Protein AF-A0A4T0WWJ8-F1 (afdb_monomer_lite)

Structure (mmCIF, N/CA/C/O backbone):
data_AF-A0A4T0WWJ8-F1
#
_entry.id   AF-A0A4T0WWJ8-F1
#
loop_
_atom_site.group_PDB
_atom_site.id
_atom_site.type_symbol
_atom_site.label_atom_id
_atom_site.label_alt_id
_atom_site.label_comp_id
_atom_site.label_asym_id
_atom_site.label_entity_id
_atom_site.label_seq_id
_atom_site.pdbx_PDB_ins_code
_atom_site.Cartn_x
_atom_site.Cartn_y
_atom_site.Cartn_z
_atom_site.occupancy
_atom_site.B_iso_or_equiv
_atom_site.auth_seq_id
_atom_site.auth_comp_id
_atom_site.auth_asym_id
_atom_site.auth_atom_id
_atom_site.pdbx_PDB_model_num
ATOM 1 N N . MET A 1 1 ? 5.945 -11.546 -19.579 1.00 54.47 1 MET A N 1
ATOM 2 C CA . MET A 1 1 ? 5.983 -10.184 -20.135 1.00 54.47 1 MET A CA 1
ATOM 3 C C . MET A 1 1 ? 5.602 -9.261 -19.001 1.00 54.47 1 MET A C 1
ATOM 5 O O . MET A 1 1 ? 4.556 -9.482 -18.405 1.00 54.47 1 MET A O 1
ATOM 9 N N . THR A 1 2 ? 6.506 -8.369 -18.627 1.00 72.44 2 THR A N 1
ATOM 10 C CA . THR A 1 2 ? 6.287 -7.337 -17.612 1.00 72.44 2 THR A CA 1
ATOM 11 C C . THR A 1 2 ? 5.983 -6.047 -18.356 1.00 72.44 2 THR A C 1
ATOM 13 O O . THR A 1 2 ? 6.753 -5.669 -19.235 1.00 72.44 2 THR A O 1
ATOM 16 N N . GLU A 1 3 ? 4.851 -5.423 -18.064 1.00 87.69 3 GLU A N 1
ATOM 17 C CA . GLU A 1 3 ? 4.508 -4.097 -18.578 1.00 87.69 3 GLU A CA 1
ATOM 18 C C . GLU A 1 3 ? 4.973 -3.065 -17.550 1.00 87.69 3 GLU A C 1
ATOM 20 O O . GLU A 1 3 ? 4.749 -3.249 -16.353 1.00 87.69 3 GLU A O 1
ATOM 25 N N . ILE A 1 4 ? 5.662 -2.024 -18.012 1.00 90.75 4 ILE A N 1
ATOM 26 C CA . ILE A 1 4 ? 6.162 -0.934 -17.172 1.00 90.75 4 ILE A CA 1
ATOM 27 C C . ILE A 1 4 ? 5.441 0.333 -17.609 1.00 90.75 4 ILE A C 1
ATOM 29 O O . ILE A 1 4 ? 5.472 0.684 -18.788 1.00 90.75 4 ILE A O 1
ATOM 33 N N . ILE A 1 5 ? 4.785 0.986 -16.657 1.00 92.25 5 ILE A N 1
ATOM 34 C CA . ILE A 1 5 ? 4.034 2.221 -16.867 1.00 92.25 5 ILE A CA 1
ATOM 35 C C . ILE A 1 5 ? 4.711 3.314 -16.054 1.00 92.25 5 ILE A C 1
ATOM 37 O O . ILE A 1 5 ? 4.965 3.146 -14.857 1.00 92.25 5 ILE A O 1
ATOM 41 N N . GLU A 1 6 ? 5.004 4.425 -16.721 1.00 92.50 6 GLU A N 1
ATOM 42 C CA . GLU A 1 6 ? 5.681 5.571 -16.132 1.00 92.50 6 GLU A CA 1
ATOM 43 C C . GLU A 1 6 ? 4.916 6.854 -16.438 1.00 92.50 6 GLU A C 1
ATOM 45 O O . GLU A 1 6 ? 4.407 7.029 -17.544 1.00 92.50 6 GLU A O 1
ATOM 50 N N . GLN A 1 7 ? 4.916 7.774 -15.477 1.00 93.12 7 GLN A N 1
ATOM 51 C CA . GLN A 1 7 ? 4.422 9.134 -15.647 1.00 93.12 7 GLN A CA 1
ATOM 52 C C . GLN A 1 7 ? 5.600 10.116 -15.537 1.00 93.12 7 GLN A C 1
ATOM 54 O O . GLN A 1 7 ? 6.382 10.027 -14.577 1.00 93.12 7 GLN A O 1
ATOM 59 N N . PRO A 1 8 ? 5.769 11.053 -16.491 1.00 92.50 8 PRO A N 1
ATOM 60 C CA . PRO A 1 8 ? 6.754 12.122 -16.369 1.00 92.50 8 PRO A CA 1
ATOM 61 C C . PRO A 1 8 ? 6.551 12.919 -15.075 1.00 92.50 8 PRO A C 1
ATOM 63 O O . PRO A 1 8 ? 5.440 13.321 -14.767 1.00 92.50 8 PRO A O 1
ATOM 66 N N . GLY A 1 9 ? 7.624 13.144 -14.314 1.00 90.25 9 GLY A N 1
ATOM 67 C CA . GLY A 1 9 ? 7.568 13.880 -13.043 1.00 90.25 9 GLY A CA 1
ATOM 68 C C . GLY A 1 9 ? 7.222 13.037 -11.810 1.00 90.25 9 GLY A C 1
ATOM 69 O O . GLY A 1 9 ? 7.452 13.505 -10.698 1.00 90.25 9 GLY A O 1
ATOM 70 N N . SER A 1 10 ? 6.775 11.785 -11.976 1.00 92.81 10 SER A N 1
ATOM 71 C CA . SER A 1 10 ? 6.656 10.846 -10.857 1.00 92.81 10 SER A CA 1
ATOM 72 C C . SER A 1 10 ? 7.966 10.099 -10.578 1.00 92.81 10 SER A C 1
ATOM 74 O O . SER A 1 10 ? 8.688 9.658 -11.490 1.00 92.81 10 SER A O 1
ATOM 76 N N . ASP A 1 11 ? 8.224 9.885 -9.287 1.00 90.62 11 ASP A N 1
ATOM 77 C CA . ASP A 1 11 ? 9.331 9.071 -8.778 1.00 90.62 11 ASP A CA 1
ATOM 78 C C . ASP A 1 11 ? 9.022 7.563 -8.799 1.00 90.62 11 ASP A C 1
ATOM 80 O O . ASP A 1 11 ? 9.894 6.749 -8.480 1.00 90.62 11 ASP A O 1
ATOM 84 N N . TYR A 1 12 ? 7.799 7.169 -9.160 1.00 93.06 12 TYR A N 1
ATOM 85 C CA . TYR A 1 12 ? 7.343 5.782 -9.136 1.00 93.06 12 TYR A CA 1
ATOM 86 C C . TYR A 1 12 ? 7.135 5.210 -10.536 1.00 93.06 12 TYR A C 1
ATOM 88 O O . TYR A 1 12 ? 6.940 5.931 -11.513 1.00 93.06 12 TYR A O 1
ATOM 96 N N . LEU A 1 13 ? 7.150 3.884 -10.594 1.00 93.12 13 LEU A N 1
ATOM 97 C CA . LEU A 1 13 ? 6.883 3.035 -11.746 1.00 93.12 13 LEU A CA 1
ATOM 98 C C . LEU A 1 13 ? 5.812 2.023 -11.350 1.00 93.12 13 LEU A C 1
ATOM 100 O O . LEU A 1 13 ? 5.887 1.450 -10.257 1.00 93.12 13 LEU A O 1
ATOM 104 N N . ILE A 1 14 ? 4.871 1.741 -12.245 1.00 93.69 14 ILE A N 1
ATOM 105 C CA . ILE A 1 14 ? 3.948 0.617 -12.078 1.00 93.69 14 ILE A CA 1
ATOM 106 C C . ILE A 1 14 ? 4.443 -0.527 -12.945 1.00 93.69 14 ILE A C 1
ATOM 108 O O . ILE A 1 14 ? 4.570 -0.392 -14.160 1.00 93.69 14 ILE A O 1
ATOM 112 N N . VAL A 1 15 ? 4.710 -1.668 -12.318 1.00 92.25 15 VAL A N 1
ATOM 113 C CA . VAL A 1 15 ? 5.164 -2.873 -13.013 1.00 92.25 15 VAL A CA 1
ATOM 114 C C . VAL A 1 15 ? 4.087 -3.936 -12.920 1.00 92.25 15 VAL A C 1
ATOM 116 O O . VAL A 1 15 ? 3.825 -4.466 -11.839 1.00 92.25 15 VAL A O 1
ATOM 119 N N . LYS A 1 16 ? 3.470 -4.261 -14.057 1.00 91.56 16 LYS A N 1
ATOM 120 C CA . LYS A 1 16 ? 2.447 -5.303 -14.163 1.00 91.56 16 LYS A CA 1
ATOM 121 C C . LYS A 1 16 ? 3.077 -6.615 -14.616 1.00 91.56 16 LYS A C 1
ATOM 123 O O . LYS A 1 16 ? 3.851 -6.651 -15.572 1.00 91.56 16 LYS A O 1
ATOM 128 N N . PHE A 1 17 ? 2.739 -7.711 -13.949 1.00 89.25 17 PHE A N 1
ATOM 129 C CA . PHE A 1 17 ? 3.244 -9.049 -14.253 1.00 89.25 17 PHE A CA 1
ATOM 130 C C . PHE A 1 17 ? 2.129 -10.103 -14.147 1.00 89.25 17 PHE A C 1
ATOM 132 O O . PHE A 1 17 ? 1.151 -9.889 -13.432 1.00 89.25 17 PHE A O 1
ATOM 139 N N . PRO A 1 18 ? 2.235 -11.253 -14.838 1.00 89.12 18 PRO A N 1
ATOM 140 C CA . PRO A 1 18 ? 1.196 -12.280 -14.791 1.00 89.12 18 PRO A CA 1
ATOM 141 C C . PRO A 1 18 ? 0.990 -12.851 -13.384 1.00 89.12 18 PRO A C 1
ATOM 143 O O . PRO A 1 18 ? 1.943 -13.325 -12.759 1.00 89.12 18 PRO A O 1
ATOM 146 N N . LYS A 1 19 ? -0.268 -12.908 -12.928 1.00 87.06 19 LYS A N 1
ATOM 147 C CA . LYS A 1 19 ? -0.643 -13.530 -11.644 1.00 87.06 19 LYS A CA 1
ATOM 148 C C . LYS A 1 19 ? -0.274 -15.003 -11.553 1.00 87.06 19 LYS A C 1
ATOM 150 O O . LYS A 1 19 ? -0.029 -15.486 -10.459 1.00 87.06 19 LYS A O 1
ATOM 155 N N . SER A 1 20 ? -0.152 -15.698 -12.684 1.00 86.25 20 SER A N 1
ATOM 156 C CA . SER A 1 20 ? 0.290 -17.098 -12.741 1.00 86.25 20 SER A CA 1
ATOM 157 C C . SER A 1 20 ? 1.692 -17.337 -12.163 1.00 86.25 20 SER A C 1
ATOM 159 O O . SER A 1 20 ? 2.095 -18.484 -12.002 1.00 86.25 20 SER A O 1
ATOM 161 N N . ILE A 1 21 ? 2.469 -16.275 -11.920 1.00 86.94 21 ILE A N 1
ATOM 162 C CA . ILE A 1 21 ? 3.771 -16.343 -11.245 1.00 86.94 21 ILE A CA 1
ATOM 163 C C . ILE A 1 21 ? 3.594 -16.450 -9.722 1.00 86.94 21 ILE A C 1
ATOM 165 O O . ILE A 1 21 ? 4.453 -17.013 -9.044 1.00 86.94 21 ILE A O 1
ATOM 169 N N . LEU A 1 22 ? 2.497 -15.918 -9.179 1.00 86.25 22 LEU A N 1
ATOM 170 C CA . LEU A 1 22 ? 2.156 -16.001 -7.763 1.00 86.25 22 LEU A CA 1
ATOM 171 C C . LEU A 1 22 ? 1.486 -17.350 -7.444 1.00 86.25 22 LEU A C 1
ATOM 173 O O . LEU A 1 22 ? 0.925 -17.990 -8.334 1.00 86.25 22 LEU A O 1
ATOM 177 N N . PRO A 1 23 ? 1.527 -17.799 -6.177 1.00 83.50 23 PRO A N 1
ATOM 178 C CA . PRO A 1 23 ? 0.760 -18.962 -5.742 1.00 83.50 23 PRO A CA 1
ATOM 179 C C . PRO A 1 23 ? -0.746 -18.747 -5.939 1.00 83.50 23 PRO A C 1
ATOM 181 O O . PRO A 1 23 ? -1.221 -17.615 -5.885 1.00 83.50 23 PRO A O 1
ATOM 184 N N . GLU A 1 24 ? -1.512 -19.835 -6.062 1.00 79.69 24 GLU A N 1
ATOM 185 C CA . GLU A 1 24 ? -2.982 -19.773 -6.172 1.00 79.69 24 GLU A CA 1
ATOM 186 C C . GLU A 1 24 ? -3.644 -19.072 -4.976 1.00 79.69 24 GLU A C 1
ATOM 188 O O . GLU A 1 24 ? -4.707 -18.473 -5.111 1.00 79.69 24 GLU A O 1
ATOM 193 N N . GLN A 1 25 ? -3.011 -19.140 -3.801 1.00 81.19 25 GLN A N 1
ATOM 194 C CA . GLN A 1 25 ? -3.462 -18.478 -2.583 1.00 81.19 25 GLN A CA 1
ATOM 195 C C . GLN A 1 25 ? -2.283 -17.774 -1.915 1.00 81.19 25 GLN A C 1
ATOM 197 O O . GLN A 1 25 ? -1.271 -18.398 -1.587 1.00 81.19 25 GLN A O 1
ATOM 202 N N . TYR A 1 26 ? -2.424 -16.471 -1.691 1.00 84.94 26 TYR A N 1
ATOM 203 C CA . TYR A 1 26 ? -1.464 -15.663 -0.949 1.00 84.94 26 TYR A CA 1
ATOM 204 C C . TYR A 1 26 ? -2.191 -14.592 -0.133 1.00 84.94 26 TYR A C 1
ATOM 206 O O . TYR A 1 26 ? -3.306 -14.189 -0.461 1.00 84.94 26 TYR A O 1
ATOM 214 N N . LEU A 1 27 ? -1.563 -14.144 0.955 1.00 87.69 27 LEU A N 1
ATOM 215 C CA . LEU A 1 27 ? -2.127 -13.082 1.786 1.00 87.69 27 LEU A CA 1
ATOM 216 C C . LEU A 1 27 ? -2.044 -11.726 1.074 1.00 87.69 27 LEU A C 1
ATOM 218 O O . LEU A 1 27 ? -1.042 -11.475 0.404 1.00 87.69 27 LEU A O 1
ATOM 222 N N . PRO A 1 28 ? -3.050 -10.846 1.225 1.00 89.50 28 PRO A N 1
ATOM 223 C CA . PRO A 1 28 ? -2.994 -9.496 0.677 1.00 89.50 28 PRO A CA 1
ATOM 224 C C . PRO A 1 28 ? -1.714 -8.769 1.090 1.00 89.50 28 PRO A C 1
ATOM 226 O O . PRO A 1 28 ? -1.218 -8.963 2.199 1.00 89.50 28 PRO A O 1
ATOM 229 N N . ALA A 1 29 ? -1.203 -7.934 0.184 1.00 88.62 29 ALA A N 1
ATOM 230 C CA . ALA A 1 29 ? 0.028 -7.174 0.381 1.00 88.62 29 ALA A CA 1
ATOM 231 C C . ALA A 1 29 ? 1.262 -8.053 0.702 1.00 88.62 29 ALA A C 1
ATOM 233 O O . ALA A 1 29 ? 2.124 -7.689 1.498 1.00 88.62 29 ALA A O 1
ATOM 234 N N . CYS A 1 30 ? 1.353 -9.237 0.082 1.00 88.81 30 CYS A N 1
ATOM 235 C CA . CYS A 1 30 ? 2.548 -10.077 0.146 1.00 88.81 30 CYS A CA 1
ATOM 236 C C . CYS A 1 30 ? 3.726 -9.457 -0.620 1.00 88.81 30 CYS A C 1
ATOM 238 O O . CYS A 1 30 ? 3.552 -8.561 -1.450 1.00 88.81 30 CYS A O 1
ATOM 240 N N . HIS A 1 31 ? 4.929 -9.988 -0.389 1.00 91.06 31 HIS A N 1
ATOM 241 C CA . HIS A 1 31 ? 6.128 -9.529 -1.084 1.00 91.06 31 HIS A CA 1
ATOM 242 C C . HIS A 1 31 ? 6.616 -10.544 -2.119 1.00 91.06 31 HIS A C 1
ATOM 244 O O . HIS A 1 31 ? 6.523 -11.763 -1.943 1.00 91.06 31 HIS A O 1
ATOM 250 N N . VAL A 1 32 ? 7.208 -10.020 -3.184 1.00 91.62 32 VAL A N 1
ATOM 251 C CA . VAL A 1 32 ? 7.974 -10.751 -4.194 1.00 91.62 32 VAL A CA 1
ATOM 252 C C . VAL A 1 32 ? 9.384 -10.187 -4.251 1.00 91.62 32 VAL A C 1
ATOM 254 O O . VAL A 1 32 ? 9.613 -9.042 -3.869 1.00 91.62 32 VAL A O 1
ATOM 257 N N . ARG A 1 33 ? 10.346 -10.970 -4.742 1.00 90.25 33 ARG A N 1
ATOM 258 C CA . ARG A 1 33 ? 11.686 -10.449 -5.039 1.00 90.25 33 ARG A CA 1
ATOM 259 C C . ARG A 1 33 ? 11.924 -10.410 -6.530 1.00 90.25 33 ARG A C 1
ATOM 261 O O . ARG A 1 33 ? 11.727 -11.417 -7.206 1.00 90.25 33 ARG A O 1
ATOM 268 N N . ILE A 1 34 ? 12.391 -9.267 -7.017 1.00 89.50 34 ILE A N 1
ATOM 269 C CA . ILE A 1 34 ? 12.826 -9.109 -8.401 1.00 89.50 34 ILE A CA 1
ATOM 270 C C . ILE A 1 34 ? 14.347 -9.056 -8.431 1.00 89.50 34 ILE A C 1
ATOM 272 O O . ILE A 1 34 ? 14.977 -8.334 -7.658 1.00 89.50 34 ILE A O 1
ATOM 276 N N . GLY A 1 35 ? 14.941 -9.846 -9.315 1.00 88.50 35 GLY A N 1
ATOM 277 C CA . GLY A 1 35 ? 16.365 -9.809 -9.612 1.00 88.50 35 GLY A CA 1
ATOM 278 C C . GLY A 1 35 ? 16.617 -9.858 -11.111 1.00 88.50 35 GLY A C 1
ATOM 279 O O . GLY A 1 35 ? 15.692 -9.978 -11.922 1.00 88.50 35 GLY A O 1
ATOM 280 N N . LEU A 1 36 ? 17.894 -9.806 -11.483 1.00 85.00 36 LEU A N 1
ATOM 281 C CA . LEU A 1 36 ? 18.309 -9.989 -12.871 1.00 85.00 36 LEU A CA 1
ATOM 282 C C . LEU A 1 36 ? 17.864 -11.350 -13.416 1.00 85.00 36 LEU A C 1
ATOM 284 O O . LEU A 1 36 ? 17.460 -12.254 -12.677 1.00 85.00 36 LEU A O 1
ATOM 288 N N . ASN A 1 37 ? 17.946 -11.502 -14.734 1.00 81.62 37 ASN A N 1
ATOM 289 C CA . ASN A 1 37 ? 17.663 -12.763 -15.396 1.00 81.62 37 ASN A CA 1
ATOM 290 C C . ASN A 1 37 ? 18.448 -13.920 -14.748 1.00 81.62 37 ASN A C 1
ATOM 292 O O . ASN A 1 37 ? 19.676 -13.881 -14.697 1.00 81.62 37 ASN A O 1
ATOM 296 N N . LYS A 1 38 ? 17.749 -14.986 -14.335 1.00 77.38 38 LYS A N 1
ATOM 297 C CA . LYS A 1 38 ? 18.353 -16.201 -13.755 1.00 77.38 38 LYS A CA 1
ATOM 298 C C . LYS A 1 38 ? 19.352 -16.901 -14.684 1.00 77.38 38 LYS A C 1
ATOM 300 O O . LYS A 1 38 ? 20.168 -17.689 -14.221 1.00 77.38 38 LYS A O 1
ATOM 305 N N . TRP A 1 39 ? 19.265 -16.632 -15.987 1.00 79.12 39 TRP A N 1
ATOM 306 C CA . TRP A 1 39 ? 20.172 -17.159 -17.006 1.00 79.12 39 TRP A CA 1
ATOM 307 C C . TRP A 1 39 ? 21.444 -16.315 -17.179 1.00 79.12 39 TRP A C 1
ATOM 309 O O . TRP A 1 39 ? 22.357 -16.727 -17.890 1.00 79.12 39 TRP A O 1
ATOM 319 N N . SER A 1 40 ? 21.524 -15.145 -16.539 1.00 79.75 40 SER A N 1
ATOM 320 C CA . SER A 1 40 ? 22.728 -14.317 -16.542 1.00 79.75 40 SER A CA 1
ATOM 321 C C . SER A 1 40 ? 23.765 -14.879 -15.559 1.00 79.75 40 SER A C 1
ATOM 323 O O . SER A 1 40 ? 23.418 -15.144 -14.407 1.00 79.75 40 SER A O 1
ATOM 325 N N . PRO A 1 41 ? 25.052 -15.001 -15.938 1.00 78.81 41 PRO A N 1
ATOM 326 C CA . PRO A 1 41 ? 26.098 -15.482 -15.031 1.00 78.81 41 PRO A CA 1
ATOM 327 C C . PRO A 1 41 ? 26.288 -14.590 -13.794 1.00 78.81 41 PRO A C 1
ATOM 329 O O . PRO A 1 41 ? 26.778 -15.047 -12.764 1.00 78.81 41 PRO A O 1
ATOM 332 N N . ILE A 1 42 ? 25.866 -13.325 -13.868 1.00 82.12 42 ILE A N 1
ATOM 333 C CA . ILE A 1 42 ? 25.971 -12.348 -12.776 1.00 82.12 42 ILE A CA 1
ATOM 334 C C . ILE A 1 42 ? 24.828 -12.508 -11.754 1.00 82.12 42 ILE A C 1
ATOM 336 O O . ILE A 1 42 ? 24.891 -11.942 -10.663 1.00 82.12 42 ILE A O 1
ATOM 340 N N . PHE A 1 43 ? 23.791 -13.296 -12.067 1.00 81.56 43 PHE A N 1
ATOM 341 C CA . PHE A 1 43 ? 22.624 -13.509 -11.203 1.00 81.56 43 PHE A CA 1
ATOM 342 C C . PHE A 1 43 ? 23.001 -14.013 -9.806 1.00 81.56 43 PHE A C 1
ATOM 344 O O . PHE A 1 43 ? 22.435 -13.568 -8.815 1.00 81.56 43 PHE A O 1
ATOM 351 N N . LEU A 1 44 ? 24.004 -14.892 -9.711 1.00 79.31 44 LEU A N 1
ATOM 352 C CA . LEU A 1 44 ? 24.456 -15.443 -8.430 1.00 79.31 44 LEU A CA 1
ATOM 353 C C . LEU A 1 44 ? 25.098 -14.387 -7.514 1.00 79.31 44 LEU A C 1
ATOM 355 O O . LEU A 1 44 ? 25.132 -14.558 -6.299 1.00 79.31 44 LEU A O 1
ATOM 359 N N . PHE A 1 45 ? 25.612 -13.305 -8.097 1.00 84.62 45 PHE A N 1
ATOM 360 C CA . PHE A 1 45 ? 26.371 -12.270 -7.395 1.00 84.62 45 PHE A CA 1
ATOM 361 C C . PHE A 1 45 ? 25.605 -10.954 -7.260 1.00 84.62 45 PHE A C 1
ATOM 363 O O . PHE A 1 45 ? 26.115 -10.008 -6.662 1.00 84.62 45 PHE A O 1
ATOM 370 N N . THR A 1 46 ? 24.397 -10.873 -7.819 1.00 82.94 46 THR A N 1
ATOM 371 C CA . THR A 1 46 ? 23.577 -9.661 -7.789 1.00 82.94 46 THR A CA 1
ATOM 372 C C . THR A 1 46 ? 22.420 -9.831 -6.811 1.00 82.94 46 THR A C 1
ATOM 374 O O . THR A 1 46 ? 21.758 -10.870 -6.810 1.00 82.94 46 THR A O 1
ATOM 377 N N . PRO A 1 47 ? 22.178 -8.842 -5.932 1.00 84.38 47 PRO A N 1
ATOM 378 C CA . PRO A 1 47 ? 21.094 -8.929 -4.968 1.00 84.38 47 PRO A CA 1
ATOM 379 C C . PRO A 1 47 ? 19.736 -8.897 -5.676 1.00 84.38 47 PRO A C 1
ATOM 381 O O . PRO A 1 47 ? 19.563 -8.232 -6.695 1.00 84.38 47 PRO A O 1
ATOM 384 N N . SER A 1 48 ? 18.757 -9.596 -5.102 1.00 87.44 48 SER A N 1
ATOM 385 C CA . SER A 1 48 ? 17.347 -9.440 -5.457 1.00 87.44 48 SER A CA 1
ATOM 386 C C . SER A 1 48 ? 16.651 -8.486 -4.485 1.00 87.44 48 SER A C 1
ATOM 388 O O . SER A 1 48 ? 16.895 -8.511 -3.269 1.00 87.44 48 SER A O 1
ATOM 390 N N . HIS A 1 49 ? 15.755 -7.665 -5.022 1.00 87.94 49 HIS A N 1
ATOM 391 C CA . HIS A 1 49 ? 15.095 -6.575 -4.312 1.00 87.94 49 HIS A CA 1
ATOM 392 C C . HIS A 1 49 ? 13.650 -6.951 -3.957 1.00 87.94 49 HIS A C 1
ATOM 394 O O . HIS A 1 49 ? 12.936 -7.451 -4.830 1.00 87.94 49 HIS A O 1
ATOM 400 N N . PRO A 1 50 ? 13.222 -6.775 -2.693 1.00 90.31 50 PRO A N 1
ATOM 401 C CA . PRO A 1 50 ? 11.853 -7.051 -2.279 1.00 90.31 50 PRO A CA 1
ATOM 402 C C . PRO A 1 50 ? 10.905 -5.938 -2.737 1.00 90.31 50 PRO A C 1
ATOM 404 O O . PRO A 1 50 ? 11.236 -4.758 -2.649 1.00 90.31 50 PRO A O 1
ATOM 407 N N . TYR A 1 51 ? 9.716 -6.329 -3.184 1.00 91.31 51 TYR A N 1
ATOM 408 C CA . TYR A 1 51 ? 8.633 -5.437 -3.584 1.00 91.31 51 TYR A CA 1
ATOM 409 C C . TYR A 1 51 ? 7.298 -5.993 -3.118 1.00 91.31 51 TYR A C 1
ATOM 411 O O . TYR A 1 51 ? 7.087 -7.206 -3.122 1.00 91.31 51 TYR A O 1
ATOM 419 N N . THR A 1 52 ? 6.387 -5.104 -2.750 1.00 92.69 52 THR A N 1
ATOM 420 C CA . THR A 1 52 ? 5.055 -5.464 -2.265 1.00 92.69 52 THR A CA 1
ATOM 421 C C . THR A 1 52 ? 4.067 -5.506 -3.418 1.00 92.69 52 THR A C 1
ATOM 423 O O . THR A 1 52 ? 4.018 -4.588 -4.239 1.00 92.69 52 THR A O 1
ATOM 426 N N . VAL A 1 53 ? 3.276 -6.575 -3.485 1.00 92.06 53 VAL A N 1
ATOM 427 C CA . VAL A 1 53 ? 2.208 -6.719 -4.474 1.00 92.06 53 VAL A CA 1
ATOM 428 C C . VAL A 1 53 ? 1.052 -5.805 -4.083 1.00 92.06 53 VAL A C 1
ATOM 430 O O . VAL A 1 53 ? 0.428 -6.010 -3.043 1.00 92.06 53 VAL A O 1
ATOM 433 N N . SER A 1 54 ? 0.759 -4.807 -4.922 1.00 89.50 54 SER A N 1
ATOM 434 C CA . SER A 1 54 ? -0.278 -3.802 -4.645 1.00 89.50 54 SER A CA 1
ATOM 435 C C . SER A 1 54 ? -1.692 -4.261 -5.009 1.00 89.50 54 SER A C 1
ATOM 437 O O . SER A 1 54 ? -2.666 -3.638 -4.604 1.00 89.50 54 SER A O 1
ATOM 439 N N . THR A 1 55 ? -1.819 -5.374 -5.736 1.00 84.12 55 THR A N 1
ATOM 440 C CA . THR A 1 55 ? -3.103 -5.983 -6.128 1.00 84.12 55 THR A CA 1
ATOM 441 C C . THR A 1 55 ? -3.446 -7.208 -5.281 1.00 84.12 55 THR A C 1
ATOM 443 O O . THR A 1 55 ? -2.578 -8.039 -4.996 1.00 84.12 55 THR A O 1
ATOM 446 N N . THR A 1 56 ? -4.724 -7.411 -4.978 1.00 79.25 56 THR A N 1
ATOM 447 C CA . THR A 1 56 ? -5.206 -8.607 -4.268 1.00 79.25 56 THR A CA 1
ATOM 448 C C . THR A 1 56 ? -5.351 -9.821 -5.204 1.00 79.25 56 THR A C 1
ATOM 450 O O . THR A 1 56 ? -5.594 -9.681 -6.404 1.00 79.25 56 THR A O 1
ATOM 453 N N . TYR A 1 57 ? -5.221 -11.036 -4.654 1.00 69.50 57 TYR A N 1
ATOM 454 C CA . TYR A 1 57 ? -5.333 -12.297 -5.408 1.00 69.50 57 TYR A CA 1
ATOM 455 C C . TYR A 1 57 ? -6.723 -12.518 -6.017 1.00 69.50 57 TYR A C 1
ATOM 457 O O . TYR A 1 57 ? -6.854 -13.140 -7.066 1.00 69.50 57 TYR A O 1
ATOM 465 N N . GLU A 1 58 ? -7.760 -11.983 -5.374 1.00 67.25 58 GLU A N 1
ATOM 466 C CA . GLU A 1 58 ? -9.156 -12.186 -5.766 1.00 67.25 58 GLU A CA 1
ATOM 467 C C . GLU A 1 58 ? -9.643 -11.241 -6.866 1.00 67.25 58 GLU A C 1
ATOM 469 O O . GLU A 1 58 ? -10.800 -11.328 -7.294 1.00 67.25 58 GLU A O 1
ATOM 474 N N . ASP A 1 59 ? -8.787 -10.316 -7.294 1.00 68.19 59 ASP A N 1
ATOM 475 C CA . ASP A 1 59 ? -9.053 -9.475 -8.448 1.00 68.19 59 ASP A CA 1
ATOM 476 C C . ASP A 1 59 ? -9.054 -10.343 -9.721 1.00 68.19 59 ASP A C 1
ATOM 478 O O . ASP A 1 59 ? -8.169 -11.179 -9.928 1.00 68.19 59 ASP A O 1
ATOM 482 N N . ARG A 1 60 ? -10.062 -10.145 -10.577 1.00 66.75 60 ARG A N 1
ATOM 483 C CA . ARG A 1 60 ? -10.273 -10.916 -11.814 1.00 66.75 60 ARG A CA 1
ATOM 484 C C . ARG A 1 60 ? -9.239 -10.600 -12.892 1.00 66.75 60 ARG A C 1
ATOM 486 O O . ARG A 1 60 ? -9.130 -11.359 -13.855 1.00 66.75 60 ARG A O 1
ATOM 493 N N . ASN A 1 61 ? -8.487 -9.510 -12.744 1.00 76.56 61 ASN A N 1
ATOM 494 C CA . ASN A 1 61 ? -7.408 -9.181 -13.667 1.00 76.56 61 ASN A CA 1
ATOM 495 C C . ASN A 1 61 ? -6.347 -10.284 -13.677 1.00 76.56 61 ASN A C 1
ATOM 497 O O . ASN A 1 61 ? -5.934 -10.768 -12.628 1.00 76.56 61 ASN A O 1
ATOM 501 N N . LEU A 1 62 ? -5.861 -10.651 -14.863 1.00 83.31 62 LEU A N 1
ATOM 502 C CA . LEU A 1 62 ? -4.802 -11.659 -15.026 1.00 83.31 62 LEU A CA 1
ATOM 503 C C . LEU A 1 62 ? -3.410 -11.139 -14.630 1.00 83.31 62 LEU A C 1
ATOM 505 O O . LEU A 1 62 ? -2.453 -11.914 -14.555 1.00 83.31 62 LEU A O 1
ATOM 509 N N . LEU A 1 63 ? -3.294 -9.832 -14.395 1.00 88.56 63 LEU A N 1
ATOM 510 C CA . LEU A 1 63 ? -2.057 -9.149 -14.049 1.00 88.56 63 LEU A CA 1
ATOM 511 C C . LEU A 1 63 ? -2.095 -8.684 -12.594 1.00 88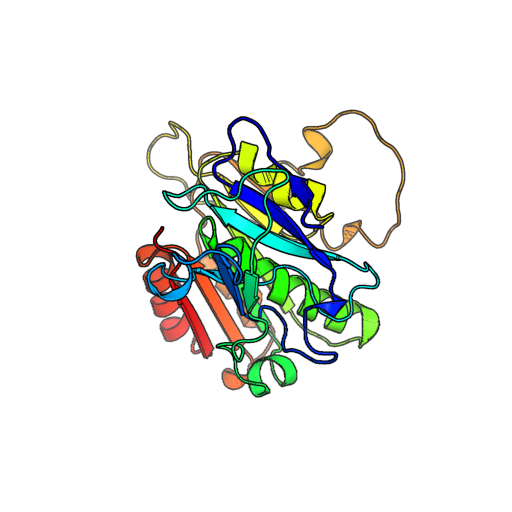.56 63 LEU A C 1
ATOM 513 O O . LEU A 1 63 ? -3.132 -8.253 -12.094 1.00 88.56 63 LEU A O 1
ATOM 517 N N . SER A 1 64 ? -0.948 -8.777 -11.936 1.00 90.12 64 SER A N 1
ATOM 518 C CA . SER A 1 64 ? -0.663 -8.151 -10.652 1.00 90.12 64 SER A CA 1
ATOM 519 C C . SER A 1 64 ? 0.259 -6.968 -10.852 1.00 90.12 64 SER A C 1
ATOM 521 O O . SER A 1 64 ? 1.112 -7.000 -11.737 1.00 90.12 64 SER A O 1
ATOM 523 N N . SER A 1 65 ? 0.114 -5.959 -10.001 1.00 92.12 65 SER A N 1
ATOM 524 C CA . SER A 1 65 ? 0.904 -4.733 -10.073 1.00 92.12 65 SER A CA 1
ATOM 525 C C . SER A 1 65 ? 1.869 -4.627 -8.897 1.00 92.12 65 SER A C 1
ATOM 527 O O . SER A 1 65 ? 1.583 -5.075 -7.782 1.00 92.12 65 SER A O 1
ATOM 529 N N . LEU A 1 66 ? 3.018 -4.018 -9.165 1.00 92.88 66 LEU A N 1
ATOM 530 C CA . LEU A 1 66 ? 3.970 -3.516 -8.182 1.00 92.88 66 LEU A CA 1
ATOM 531 C C . LEU A 1 66 ? 4.082 -2.011 -8.370 1.00 92.88 66 LEU A C 1
ATOM 533 O O . LEU A 1 66 ? 4.065 -1.538 -9.506 1.00 92.88 66 LEU A O 1
ATOM 537 N N . ILE A 1 67 ? 4.256 -1.282 -7.275 1.00 94.19 67 ILE A N 1
ATOM 538 C CA . ILE A 1 67 ? 4.614 0.134 -7.311 1.00 94.19 67 ILE A CA 1
ATOM 539 C C . ILE A 1 67 ? 6.059 0.229 -6.840 1.00 94.19 67 ILE A C 1
ATOM 541 O O . ILE A 1 67 ? 6.405 -0.172 -5.729 1.00 94.19 67 ILE A O 1
ATOM 545 N N . ILE A 1 68 ? 6.930 0.696 -7.725 1.00 92.25 68 ILE A N 1
ATOM 546 C CA . ILE A 1 68 ? 8.376 0.665 -7.527 1.00 92.25 68 ILE A CA 1
ATOM 547 C C . ILE A 1 68 ? 8.897 2.087 -7.597 1.00 92.25 68 ILE A C 1
ATOM 549 O O . ILE A 1 68 ? 8.724 2.774 -8.597 1.00 92.25 68 ILE A O 1
ATOM 553 N N . LYS A 1 69 ? 9.567 2.533 -6.536 1.00 91.12 69 LYS A N 1
ATOM 554 C CA . LYS A 1 69 ? 10.292 3.801 -6.568 1.00 91.12 69 LYS A CA 1
ATOM 555 C C . LYS A 1 69 ? 11.518 3.670 -7.470 1.00 91.12 69 LYS A C 1
ATOM 557 O O . LYS A 1 69 ? 12.252 2.683 -7.374 1.00 91.12 69 LYS A O 1
ATOM 562 N N . LYS A 1 70 ? 11.770 4.674 -8.306 1.00 88.06 70 LYS A N 1
ATOM 563 C CA . LYS A 1 70 ? 12.988 4.783 -9.114 1.00 88.06 70 LYS A CA 1
ATOM 564 C C . LYS A 1 70 ? 14.191 4.876 -8.170 1.00 88.06 70 LYS A C 1
ATOM 566 O O . LYS A 1 70 ? 14.353 5.848 -7.437 1.00 88.06 70 LYS A O 1
ATOM 571 N N . THR A 1 71 ? 15.024 3.838 -8.160 1.00 85.19 71 THR A N 1
ATOM 572 C CA . THR A 1 71 ? 16.267 3.787 -7.372 1.00 85.19 71 THR A CA 1
ATOM 573 C C . THR A 1 71 ? 17.458 3.502 -8.291 1.00 85.19 71 THR A C 1
ATOM 575 O O . THR A 1 71 ? 17.362 3.645 -9.509 1.00 85.19 71 THR A O 1
ATOM 578 N N . ARG A 1 72 ? 18.605 3.100 -7.723 1.00 79.56 72 ARG A N 1
ATOM 579 C CA . ARG A 1 72 ? 19.764 2.628 -8.501 1.00 79.56 72 ARG A CA 1
ATOM 580 C C . ARG A 1 72 ? 19.478 1.332 -9.258 1.00 79.56 72 ARG A C 1
ATOM 582 O O . ARG A 1 72 ? 20.092 1.099 -10.291 1.00 79.56 72 ARG A O 1
ATOM 589 N N . PHE A 1 73 ? 18.596 0.486 -8.728 1.00 82.69 73 PHE A N 1
ATOM 590 C CA . PHE A 1 73 ? 18.101 -0.672 -9.457 1.00 82.69 73 PHE A CA 1
ATOM 591 C C . PHE A 1 73 ? 16.897 -0.223 -10.283 1.00 82.69 73 PHE A C 1
ATOM 593 O O . PHE A 1 73 ? 15.868 0.159 -9.720 1.00 82.69 73 PHE A O 1
ATOM 600 N N . GLN A 1 74 ? 17.064 -0.224 -11.603 1.00 82.44 74 GLN A N 1
ATOM 601 C CA . GLN A 1 74 ? 16.050 0.211 -12.557 1.00 82.44 74 GLN A CA 1
ATOM 602 C C . GLN A 1 74 ? 15.595 -0.979 -13.392 1.00 82.44 74 GLN A C 1
ATOM 604 O O . GLN A 1 74 ? 16.393 -1.830 -13.797 1.00 82.44 74 GLN A O 1
ATOM 609 N N . LEU A 1 75 ? 14.281 -1.058 -13.569 1.00 84.31 75 LEU A N 1
ATOM 610 C CA . LEU A 1 75 ? 13.661 -2.030 -14.447 1.00 84.31 75 LEU A CA 1
ATOM 611 C C . LEU A 1 75 ? 13.529 -1.376 -15.814 1.00 84.31 75 LEU A C 1
ATOM 613 O O . LEU A 1 75 ? 12.863 -0.359 -15.951 1.00 84.31 75 LEU A O 1
ATOM 617 N N . GLU A 1 76 ? 14.186 -1.968 -16.796 1.00 83.19 76 GLU A N 1
ATOM 618 C CA . GLU A 1 76 ? 14.214 -1.504 -18.167 1.00 83.19 76 GLU A CA 1
ATOM 619 C C . GLU A 1 76 ? 13.095 -2.188 -18.960 1.00 83.19 76 GLU A C 1
ATOM 621 O O . GLU A 1 76 ? 12.859 -3.399 -18.809 1.00 83.19 76 GLU A O 1
ATOM 626 N N . PRO A 1 77 ? 12.404 -1.449 -19.838 1.00 80.56 77 PRO A N 1
ATOM 627 C CA . PRO A 1 77 ? 11.467 -2.038 -20.777 1.00 80.56 77 PRO A CA 1
ATOM 628 C C . PRO A 1 77 ? 12.135 -3.120 -21.635 1.00 80.56 77 PRO A C 1
ATOM 630 O O . PRO A 1 77 ? 13.294 -3.007 -22.021 1.00 80.56 77 PRO A O 1
ATOM 633 N N . PHE A 1 78 ? 11.376 -4.164 -21.974 1.00 78.06 78 PHE A N 1
ATOM 634 C CA . PHE A 1 78 ? 11.808 -5.287 -22.826 1.00 78.06 78 PHE A CA 1
ATOM 635 C C . PHE A 1 78 ? 12.923 -6.187 -22.262 1.00 78.06 78 PHE A C 1
ATOM 637 O O . PHE A 1 78 ? 13.249 -7.199 -22.885 1.00 78.06 78 PHE A O 1
ATOM 644 N N . GLU A 1 79 ? 13.439 -5.903 -21.066 1.00 82.50 79 GLU A N 1
ATOM 645 C CA . GLU A 1 79 ? 14.360 -6.790 -20.359 1.00 82.50 79 GLU A CA 1
ATOM 646 C C . GLU A 1 79 ? 13.631 -7.925 -19.624 1.00 82.50 79 GLU A C 1
ATOM 648 O O . GLU A 1 79 ? 12.459 -7.836 -19.240 1.00 82.50 79 GLU A O 1
ATOM 653 N N . THR A 1 80 ? 14.337 -9.044 -19.428 1.00 83.75 80 THR A N 1
ATOM 654 C CA . THR A 1 80 ? 13.796 -10.202 -18.699 1.00 83.75 80 THR A CA 1
ATOM 655 C C . THR A 1 80 ? 14.317 -10.234 -17.271 1.00 83.75 80 THR A C 1
ATOM 657 O O . THR A 1 80 ? 15.513 -10.391 -17.034 1.00 83.75 80 THR A O 1
ATOM 660 N N . TYR A 1 81 ? 13.398 -10.202 -16.311 1.00 86.88 81 TYR A N 1
ATOM 661 C CA . TYR A 1 81 ? 13.706 -10.280 -14.887 1.00 86.88 81 TYR A CA 1
ATOM 662 C C . TYR A 1 81 ? 13.310 -11.629 -14.296 1.00 86.88 81 TYR A C 1
ATOM 664 O O . TYR A 1 81 ? 12.393 -12.302 -14.775 1.00 86.88 81 TYR A O 1
ATOM 672 N N . SER A 1 82 ? 14.005 -12.034 -13.234 1.00 87.94 82 SER A N 1
ATOM 673 C CA . SER A 1 82 ? 13.552 -13.149 -12.408 1.00 87.94 82 SER A CA 1
ATOM 674 C C . SER A 1 82 ? 12.655 -12.618 -11.297 1.00 87.94 82 SER A C 1
ATOM 676 O O . SER A 1 82 ? 13.034 -11.718 -10.551 1.00 87.94 82 SER A O 1
ATOM 678 N N . ILE A 1 83 ? 11.457 -13.187 -11.192 1.00 87.56 83 ILE A N 1
ATOM 679 C CA . ILE A 1 83 ? 10.537 -12.929 -10.087 1.00 87.56 83 ILE A CA 1
ATOM 680 C C . ILE A 1 83 ? 10.548 -14.178 -9.219 1.00 87.56 83 ILE A C 1
ATOM 682 O O . ILE A 1 83 ? 10.172 -15.261 -9.670 1.00 87.56 83 ILE A O 1
ATOM 686 N N . GLN A 1 84 ? 11.029 -14.034 -7.990 1.00 85.69 84 GLN A N 1
ATOM 687 C CA . GLN A 1 84 ? 10.918 -15.056 -6.962 1.00 85.69 84 GLN A CA 1
ATOM 688 C C . GLN A 1 84 ? 9.606 -14.805 -6.221 1.00 85.69 84 GLN A C 1
ATOM 690 O O . GLN A 1 84 ? 9.490 -13.792 -5.517 1.00 85.69 84 GLN A O 1
ATOM 695 N N . PRO A 1 85 ? 8.597 -15.667 -6.419 1.00 71.12 85 PRO A N 1
ATOM 696 C CA . PRO A 1 85 ? 7.311 -15.456 -5.795 1.00 71.12 85 PRO A CA 1
ATOM 697 C C . PRO A 1 85 ? 7.381 -15.733 -4.295 1.00 71.12 85 PRO A C 1
ATOM 699 O O . PRO A 1 85 ? 8.125 -16.604 -3.847 1.00 71.12 85 PRO A O 1
ATOM 702 N N . ASN A 1 86 ? 6.498 -15.044 -3.573 1.00 67.62 86 ASN A N 1
ATOM 703 C CA . ASN A 1 86 ? 6.030 -15.392 -2.239 1.00 67.62 86 ASN A CA 1
ATOM 704 C C . ASN A 1 86 ? 7.072 -15.322 -1.113 1.00 67.62 86 ASN A C 1
ATOM 706 O O . ASN A 1 86 ? 7.732 -16.302 -0.765 1.00 67.62 86 ASN A O 1
ATOM 710 N N . PHE A 1 87 ? 7.084 -14.176 -0.442 1.00 70.88 87 PHE A N 1
ATOM 711 C CA . PHE A 1 87 ? 7.459 -14.092 0.962 1.00 70.88 87 PHE A CA 1
ATOM 712 C C . PHE A 1 87 ? 6.186 -13.944 1.790 1.00 70.88 87 PHE A C 1
ATOM 714 O O . PHE A 1 87 ? 5.270 -13.205 1.413 1.00 70.88 87 PHE A O 1
ATOM 721 N N . LYS A 1 88 ? 6.130 -14.673 2.912 1.00 70.00 88 LYS A N 1
ATOM 722 C CA . LYS A 1 88 ? 5.016 -14.611 3.861 1.00 70.00 88 LYS A CA 1
ATOM 723 C C . LYS A 1 88 ? 4.728 -13.141 4.181 1.00 70.00 88 LYS A C 1
ATOM 725 O O . LYS A 1 88 ? 5.657 -12.403 4.494 1.00 70.00 88 LYS A O 1
ATOM 730 N N . SER A 1 89 ? 3.455 -12.749 4.095 1.00 72.94 89 SER A N 1
ATOM 731 C CA . SER A 1 89 ? 3.001 -11.435 4.556 1.00 72.94 89 SER A CA 1
ATOM 732 C C . SER A 1 89 ? 3.526 -11.177 5.966 1.00 72.94 89 SER A C 1
ATOM 734 O O . SER A 1 89 ? 3.471 -12.059 6.829 1.00 72.94 89 SER A O 1
ATOM 736 N N . SER A 1 90 ? 4.007 -9.959 6.187 1.00 78.44 90 SER A N 1
ATOM 737 C CA . SER A 1 90 ? 4.452 -9.495 7.499 1.00 78.44 90 SER A CA 1
ATOM 738 C C . SER A 1 90 ? 3.290 -9.404 8.506 1.00 78.44 90 SER A C 1
ATOM 740 O O . SER A 1 90 ? 3.517 -9.456 9.712 1.00 78.44 90 SER A O 1
ATOM 742 N N . LEU A 1 91 ? 2.043 -9.340 8.019 1.00 86.81 91 LEU A N 1
ATOM 743 C CA . LEU A 1 91 ? 0.811 -9.385 8.812 1.00 86.81 91 LEU A CA 1
ATOM 744 C C . LEU A 1 91 ? 0.303 -10.818 9.033 1.00 86.81 91 LEU A C 1
ATOM 746 O O . LEU A 1 91 ? 0.288 -11.636 8.106 1.00 86.81 91 LEU A O 1
ATOM 750 N N . ASP A 1 92 ? -0.167 -11.091 10.255 1.00 84.06 92 ASP A N 1
ATOM 751 C CA . ASP A 1 92 ? -0.758 -12.372 10.660 1.00 84.06 92 ASP A CA 1
ATOM 752 C C . ASP A 1 92 ? -2.191 -12.558 10.122 1.00 84.06 92 ASP A C 1
ATOM 754 O O . ASP A 1 92 ? -2.922 -11.600 9.883 1.00 84.06 92 ASP A O 1
ATOM 758 N N . LEU A 1 93 ? -2.631 -13.810 9.978 1.00 85.88 93 LEU A N 1
ATOM 759 C CA . LEU A 1 93 ? -4.001 -14.163 9.590 1.00 85.88 93 LEU A CA 1
ATOM 760 C C . LEU A 1 93 ? -5.073 -13.562 10.511 1.00 85.88 93 LEU A C 1
ATOM 762 O O . LEU A 1 93 ? -6.180 -13.284 10.047 1.00 85.88 93 LEU A O 1
ATOM 766 N N . ASN A 1 94 ? -4.770 -13.384 11.798 1.00 86.31 94 ASN A N 1
ATOM 767 C CA . ASN A 1 94 ? -5.705 -12.813 12.764 1.00 86.31 94 ASN A CA 1
ATOM 768 C C . ASN A 1 94 ? -6.098 -11.382 12.397 1.00 86.31 94 ASN A C 1
ATOM 770 O O . ASN A 1 94 ? -7.281 -11.065 12.468 1.00 86.31 94 ASN A O 1
ATOM 774 N N . PHE A 1 95 ? -5.158 -10.571 11.900 1.00 90.62 95 PHE A N 1
ATOM 775 C CA . PHE A 1 95 ? -5.434 -9.210 11.432 1.00 90.62 95 PHE A CA 1
ATOM 776 C C . PHE A 1 95 ? -6.575 -9.187 10.407 1.00 90.62 95 PHE A C 1
ATOM 778 O O . PHE A 1 95 ? -7.571 -8.485 10.574 1.00 90.62 95 PHE A O 1
ATOM 785 N N . PHE A 1 96 ? -6.476 -10.032 9.381 1.00 90.44 96 PHE A N 1
ATOM 786 C CA . PHE A 1 96 ? -7.469 -10.101 8.311 1.00 90.44 96 PHE A CA 1
ATOM 787 C C . PHE A 1 96 ? -8.836 -10.602 8.803 1.00 90.44 96 PHE A C 1
ATOM 789 O O . PHE A 1 96 ? -9.876 -10.222 8.261 1.00 90.44 96 PHE A O 1
ATOM 796 N N . LYS A 1 97 ? -8.862 -11.433 9.851 1.00 89.19 97 LYS A N 1
ATOM 797 C CA . LYS A 1 97 ? -10.093 -12.028 10.391 1.00 89.19 97 LYS A CA 1
ATOM 798 C C . LYS A 1 97 ? -10.817 -11.130 11.386 1.00 89.19 97 LYS A C 1
ATOM 800 O O . LYS A 1 97 ? -12.043 -11.103 11.356 1.00 89.19 97 LYS A O 1
ATOM 805 N N . THR A 1 98 ? -10.095 -10.421 12.250 1.00 89.12 98 THR A N 1
ATOM 806 C CA . THR A 1 98 ? -10.694 -9.742 13.411 1.00 89.12 98 THR A CA 1
ATOM 807 C C . THR A 1 98 ? -10.777 -8.228 13.275 1.00 89.12 98 THR A C 1
ATOM 809 O O . THR A 1 98 ? -11.473 -7.603 14.064 1.00 89.12 98 THR A O 1
ATOM 812 N N . ALA A 1 99 ? -10.117 -7.615 12.284 1.00 91.50 99 ALA A N 1
ATOM 813 C CA . ALA A 1 99 ? -10.170 -6.165 12.120 1.00 91.50 99 ALA A CA 1
ATOM 814 C C . ALA A 1 99 ? -11.614 -5.655 11.930 1.00 91.50 99 ALA A C 1
ATOM 816 O O . ALA A 1 99 ? -12.320 -6.058 10.999 1.00 91.50 99 ALA A O 1
ATOM 817 N N . GLU A 1 100 ? -12.020 -4.742 12.815 1.00 92.56 100 GLU A N 1
ATOM 818 C CA . GLU A 1 100 ? -13.275 -3.979 12.756 1.00 92.56 100 GLU A CA 1
ATOM 819 C C . GLU A 1 100 ? -13.002 -2.512 12.413 1.00 92.56 100 GLU A C 1
ATOM 821 O O . GLU A 1 100 ? -13.788 -1.891 11.701 1.00 92.56 100 GLU A O 1
ATOM 826 N N . ASN A 1 101 ? -11.869 -1.970 12.875 1.00 92.56 101 ASN A N 1
ATOM 827 C CA . ASN A 1 101 ? -11.352 -0.671 12.451 1.00 92.56 101 ASN A CA 1
ATOM 828 C C . ASN A 1 101 ? -9.951 -0.851 11.882 1.00 92.56 101 ASN A C 1
ATOM 830 O O . ASN A 1 101 ? -9.058 -1.329 12.584 1.00 92.56 101 ASN A O 1
ATOM 834 N N . ALA A 1 102 ? -9.763 -0.441 10.634 1.00 94.69 102 ALA A N 1
ATOM 835 C CA . ALA A 1 102 ? -8.484 -0.488 9.945 1.00 94.69 102 ALA A CA 1
ATOM 836 C C . ALA A 1 102 ? -8.137 0.910 9.424 1.00 94.69 102 ALA A C 1
ATOM 838 O O . ALA A 1 102 ? -8.730 1.401 8.460 1.00 94.69 102 ALA A O 1
ATOM 839 N N . CYS A 1 103 ? -7.166 1.544 10.075 1.00 96.06 103 CYS A N 1
ATOM 840 C CA . CYS A 1 103 ? -6.548 2.774 9.609 1.00 96.06 103 CYS A CA 1
ATOM 841 C C . CYS A 1 103 ? -5.213 2.445 8.952 1.00 96.06 103 CYS A C 1
ATOM 843 O O . CYS A 1 103 ? -4.306 1.944 9.613 1.00 96.06 103 CYS A O 1
ATOM 845 N N . ILE A 1 104 ? -5.078 2.748 7.671 1.00 97.38 104 ILE A N 1
ATOM 846 C CA . ILE A 1 104 ? -3.858 2.506 6.911 1.00 97.38 104 ILE A CA 1
ATOM 847 C C . ILE A 1 104 ? -3.249 3.866 6.573 1.00 97.38 104 ILE A C 1
ATOM 849 O O . ILE A 1 104 ? -3.920 4.722 6.002 1.00 97.38 104 ILE A O 1
ATOM 853 N N . VAL A 1 105 ? -1.992 4.081 6.949 1.00 97.75 105 VAL A N 1
ATOM 854 C CA . VAL A 1 105 ? -1.264 5.333 6.729 1.00 97.75 105 VAL A CA 1
ATOM 855 C C . VAL A 1 105 ? -0.000 5.034 5.940 1.00 97.75 105 VAL A C 1
ATOM 857 O O . VAL A 1 105 ? 0.883 4.300 6.388 1.00 97.75 105 VAL A O 1
ATOM 860 N N . CYS A 1 106 ? 0.087 5.602 4.746 1.00 96.81 106 CYS A N 1
ATOM 861 C CA . CYS A 1 106 ? 1.155 5.343 3.797 1.00 96.81 106 CYS A CA 1
ATOM 862 C C . CYS A 1 106 ? 1.986 6.596 3.554 1.00 96.81 106 CYS A C 1
ATOM 864 O O . CYS A 1 106 ? 1.438 7.674 3.350 1.00 96.81 106 CYS A O 1
ATOM 866 N N . GLY A 1 107 ? 3.306 6.448 3.494 1.00 95.19 107 GLY A N 1
ATOM 867 C CA . GLY A 1 107 ? 4.226 7.489 3.048 1.00 95.19 107 GLY A CA 1
ATOM 868 C C . GLY A 1 107 ? 4.979 7.044 1.800 1.00 95.19 107 GLY A C 1
ATOM 869 O O . GLY A 1 107 ? 5.644 6.005 1.818 1.00 95.19 107 GLY A O 1
ATOM 870 N N . GLY A 1 108 ? 4.900 7.828 0.724 1.00 92.94 108 GLY A N 1
ATOM 871 C CA . GLY A 1 108 ? 5.616 7.556 -0.526 1.00 92.94 108 GLY A CA 1
ATOM 872 C C . GLY A 1 108 ? 5.376 6.135 -1.059 1.00 92.94 108 GLY A C 1
ATOM 873 O O . GLY A 1 108 ? 4.227 5.733 -1.227 1.00 92.94 108 GLY A O 1
ATOM 874 N N . ALA A 1 109 ? 6.457 5.365 -1.268 1.00 92.56 109 ALA A N 1
ATOM 875 C CA . ALA A 1 109 ? 6.441 3.994 -1.804 1.00 92.56 109 ALA A CA 1
ATOM 876 C C . ALA A 1 109 ? 5.640 2.987 -0.957 1.00 92.56 109 ALA A C 1
ATOM 878 O O . ALA A 1 109 ? 5.219 1.945 -1.470 1.00 92.56 109 ALA A O 1
ATOM 879 N N . GLY A 1 110 ? 5.412 3.295 0.327 1.00 94.50 110 GLY A N 1
ATOM 880 C CA . GLY A 1 110 ? 4.615 2.464 1.230 1.00 94.50 110 GLY A CA 1
ATOM 881 C C . GLY A 1 110 ? 3.157 2.306 0.791 1.00 94.50 110 GLY A C 1
ATOM 882 O O . GLY A 1 110 ? 2.474 1.398 1.261 1.00 94.50 110 GLY A O 1
ATOM 883 N N . ILE A 1 111 ? 2.694 3.114 -0.170 1.00 95.50 111 ILE A N 1
ATOM 884 C CA . ILE A 1 111 ? 1.392 2.945 -0.827 1.00 95.50 111 ILE A CA 1
ATOM 885 C C . ILE A 1 111 ? 1.213 1.552 -1.445 1.00 95.50 111 ILE A C 1
ATOM 887 O O . ILE A 1 111 ? 0.100 1.046 -1.499 1.00 95.50 111 ILE A O 1
ATOM 891 N N . SER A 1 112 ? 2.305 0.884 -1.828 1.00 93.56 112 SER A N 1
ATOM 892 C CA . SER A 1 112 ? 2.279 -0.487 -2.354 1.00 93.56 112 SER A CA 1
ATOM 893 C C . SER A 1 112 ? 1.614 -1.470 -1.388 1.00 93.56 112 SER A C 1
ATOM 895 O O . SER A 1 112 ? 0.742 -2.237 -1.789 1.00 93.56 112 SER A O 1
ATOM 897 N N . LEU A 1 113 ? 2.004 -1.425 -0.108 1.00 94.50 113 LEU A N 1
ATOM 898 C CA . LEU A 1 113 ? 1.388 -2.235 0.943 1.00 94.50 113 LEU A CA 1
ATOM 899 C C . LEU A 1 113 ? -0.025 -1.737 1.238 1.00 94.50 113 LEU A C 1
ATOM 901 O O . LEU A 1 113 ? -0.959 -2.535 1.316 1.00 94.50 113 LEU A O 1
ATOM 905 N N . GLY A 1 114 ? -0.178 -0.418 1.363 1.00 95.44 114 GLY A N 1
ATOM 906 C CA . GLY A 1 114 ? -1.448 0.196 1.719 1.00 95.44 114 GLY A CA 1
ATOM 907 C C . GLY A 1 114 ? -2.586 -0.161 0.776 1.00 95.44 114 GLY A C 1
ATOM 908 O O . GLY A 1 114 ? -3.641 -0.579 1.243 1.00 95.44 114 GLY A O 1
ATOM 909 N N . LEU A 1 115 ? -2.355 -0.077 -0.536 1.00 94.62 115 LEU A N 1
ATOM 910 C CA . LEU A 1 115 ? -3.348 -0.433 -1.552 1.00 94.62 115 LEU A CA 1
ATOM 911 C C . LEU A 1 115 ? -3.722 -1.913 -1.487 1.00 94.62 115 LEU A C 1
ATOM 913 O O . LEU A 1 115 ? -4.907 -2.241 -1.489 1.00 94.62 115 LEU A O 1
ATOM 917 N N . GLY A 1 116 ? -2.731 -2.801 -1.350 1.00 92.81 116 GLY A N 1
ATOM 918 C CA . GLY A 1 116 ? -2.976 -4.241 -1.265 1.00 92.81 116 GLY A CA 1
ATOM 919 C C . GLY A 1 116 ? -3.857 -4.627 -0.072 1.00 92.81 116 GLY A C 1
ATOM 920 O O . GLY A 1 116 ? -4.705 -5.516 -0.192 1.00 92.81 116 GLY A O 1
ATOM 921 N N . LEU A 1 117 ? -3.686 -3.945 1.066 1.00 94.69 117 LEU A N 1
ATOM 922 C CA . LEU A 1 117 ? -4.517 -4.125 2.261 1.00 94.69 117 LEU A CA 1
ATOM 923 C C . LEU A 1 117 ? -5.885 -3.448 2.131 1.00 94.69 117 LEU A C 1
ATOM 925 O O . LEU A 1 117 ? -6.904 -4.025 2.509 1.00 94.69 117 LEU A O 1
ATOM 929 N N . PHE A 1 118 ? -5.913 -2.229 1.601 1.00 94.69 118 PHE A N 1
ATOM 930 C CA . PHE A 1 118 ? -7.123 -1.427 1.475 1.00 94.69 118 PHE A CA 1
ATOM 931 C C . PHE A 1 118 ? -8.136 -2.063 0.524 1.00 94.69 118 PHE A C 1
ATOM 933 O O . PHE A 1 118 ? -9.298 -2.221 0.895 1.00 94.69 118 PHE A O 1
ATOM 940 N N . GLU A 1 119 ? -7.700 -2.525 -0.648 1.00 92.12 119 GLU A N 1
ATOM 941 C CA . GLU A 1 119 ? -8.579 -3.210 -1.601 1.00 92.12 119 GLU A CA 1
ATOM 942 C C . GLU A 1 119 ? -9.127 -4.531 -1.041 1.00 92.12 119 GLU A C 1
ATOM 944 O O . GLU A 1 119 ? -10.307 -4.845 -1.219 1.00 92.12 119 GLU A O 1
ATOM 949 N N . TYR A 1 120 ? -8.325 -5.263 -0.258 1.00 92.50 120 TYR A N 1
ATOM 950 C CA . TYR A 1 120 ? -8.813 -6.450 0.447 1.00 92.50 120 TYR A CA 1
ATOM 951 C C . TYR A 1 120 ? -9.963 -6.121 1.411 1.00 92.50 120 TYR A C 1
ATOM 953 O O . TYR A 1 120 ? -11.008 -6.780 1.390 1.00 92.50 120 TYR A O 1
ATOM 961 N N . PHE A 1 121 ? -9.807 -5.088 2.244 1.00 93.31 121 PHE A N 1
ATOM 962 C CA . PHE A 1 121 ? -10.857 -4.709 3.190 1.00 93.31 121 PHE A CA 1
ATOM 963 C C . PHE A 1 121 ? -12.068 -4.072 2.505 1.00 93.31 121 PHE A C 1
ATOM 965 O O . PHE A 1 121 ? -13.195 -4.361 2.910 1.00 93.31 121 PHE A O 1
ATOM 972 N N . LYS A 1 122 ? -11.881 -3.280 1.439 1.00 91.75 122 LYS A N 1
ATOM 973 C CA . LYS A 1 122 ? -12.993 -2.780 0.609 1.00 91.75 122 LYS A CA 1
ATOM 974 C C . LYS A 1 122 ? -13.841 -3.930 0.088 1.00 91.75 122 LYS A C 1
ATOM 976 O O . LYS A 1 122 ? -15.065 -3.897 0.213 1.00 91.75 122 LYS A O 1
ATOM 981 N N . ARG A 1 123 ? -13.205 -4.986 -0.420 1.00 89.69 123 ARG A N 1
ATOM 982 C CA . ARG A 1 123 ? -13.916 -6.187 -0.860 1.00 89.69 123 ARG A CA 1
ATOM 983 C C . ARG A 1 123 ? -14.649 -6.883 0.286 1.00 89.69 123 ARG A C 1
ATOM 985 O O . ARG A 1 123 ? -15.819 -7.204 0.111 1.00 89.69 123 ARG A O 1
ATOM 992 N N . CYS A 1 124 ? -14.017 -7.072 1.445 1.00 90.81 124 CYS A N 1
ATOM 993 C CA . CYS A 1 124 ? -14.676 -7.642 2.631 1.00 90.81 124 CYS A CA 1
ATOM 994 C C . CYS A 1 124 ? -15.954 -6.869 3.013 1.00 90.81 124 CYS A C 1
ATOM 996 O O . CYS A 1 124 ? -16.957 -7.460 3.408 1.00 90.81 124 CYS A O 1
ATOM 998 N N . ILE A 1 125 ? -15.928 -5.540 2.891 1.00 91.00 125 ILE A N 1
ATOM 999 C CA . ILE A 1 125 ? -17.085 -4.684 3.175 1.00 91.00 125 ILE A CA 1
ATOM 1000 C C . ILE A 1 125 ? -18.186 -4.887 2.128 1.00 91.00 125 ILE A C 1
ATOM 1002 O O . ILE A 1 125 ? -19.356 -5.004 2.483 1.00 91.00 125 ILE A O 1
ATOM 1006 N N . VAL A 1 126 ? -17.827 -4.917 0.842 1.00 88.38 126 VAL A N 1
ATOM 1007 C CA . VAL A 1 126 ? -18.796 -4.939 -0.268 1.00 88.38 126 VAL A CA 1
ATOM 1008 C C . VAL A 1 126 ? -19.364 -6.336 -0.525 1.00 88.38 126 VAL A C 1
ATOM 1010 O O . VAL A 1 126 ? -20.569 -6.487 -0.696 1.00 88.38 126 VAL A O 1
ATOM 1013 N N . VAL A 1 127 ? -18.504 -7.353 -0.579 1.00 88.19 127 VAL A N 1
ATOM 1014 C CA . VAL A 1 127 ? -18.865 -8.723 -0.970 1.00 88.19 127 VAL A CA 1
ATOM 1015 C C . VAL A 1 127 ? -19.309 -9.533 0.242 1.00 88.19 127 VAL A C 1
ATOM 1017 O O . VAL A 1 127 ? -20.379 -10.137 0.214 1.00 88.19 127 VAL A O 1
ATOM 1020 N N . ASP A 1 128 ? -18.531 -9.495 1.324 1.00 89.00 128 ASP A N 1
ATOM 1021 C CA . ASP A 1 128 ? -18.801 -10.307 2.519 1.00 89.00 128 ASP A CA 1
ATOM 1022 C C . A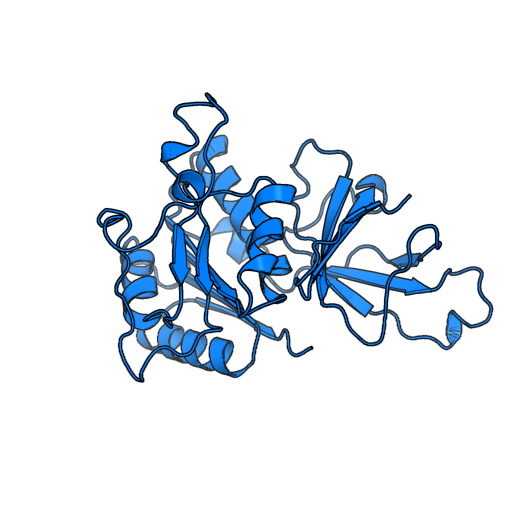SP A 1 128 ? -19.715 -9.589 3.524 1.00 89.00 128 ASP A C 1
ATOM 1024 O O . ASP A 1 128 ? -20.034 -10.139 4.578 1.00 89.00 128 ASP A O 1
ATOM 1028 N N . SER A 1 129 ? -20.141 -8.357 3.212 1.00 89.50 129 SER A N 1
ATOM 1029 C CA . SER A 1 129 ? -20.975 -7.513 4.080 1.00 89.50 129 SER A CA 1
ATOM 1030 C C . SER A 1 129 ? -20.396 -7.336 5.491 1.00 89.50 129 SER A C 1
ATOM 1032 O O . SER A 1 129 ? -21.138 -7.222 6.470 1.00 89.50 129 SER A O 1
ATOM 1034 N N . ARG A 1 130 ? -19.059 -7.331 5.620 1.00 89.12 130 ARG A N 1
ATOM 1035 C CA . ARG A 1 130 ? -18.393 -7.114 6.910 1.00 89.12 130 ARG A CA 1
ATOM 1036 C C . ARG A 1 130 ? -18.484 -5.651 7.321 1.00 89.12 130 ARG A C 1
ATOM 1038 O O . ARG A 1 130 ? -18.185 -4.747 6.544 1.00 89.12 130 ARG A O 1
ATOM 1045 N N . ASP A 1 131 ? -18.810 -5.423 8.586 1.00 89.56 131 ASP A N 1
ATOM 1046 C CA . ASP A 1 131 ? -18.968 -4.080 9.135 1.00 89.56 131 ASP A CA 1
ATOM 1047 C C . ASP A 1 131 ? -17.623 -3.459 9.570 1.00 89.56 131 ASP A C 1
ATOM 1049 O O . ASP A 1 131 ? -17.386 -3.185 10.746 1.00 89.56 131 ASP A O 1
ATOM 1053 N N . ILE A 1 132 ? -16.718 -3.222 8.617 1.00 91.12 132 ILE A N 1
ATOM 1054 C CA . ILE A 1 132 ? -15.372 -2.678 8.873 1.00 91.12 132 ILE A CA 1
ATOM 1055 C C . ILE A 1 132 ? -15.362 -1.166 8.631 1.00 91.12 132 ILE A C 1
ATOM 1057 O O . ILE A 1 132 ? -15.810 -0.698 7.583 1.00 91.12 132 ILE A O 1
ATOM 1061 N N . LYS A 1 133 ? -14.828 -0.383 9.576 1.00 92.12 133 LYS A N 1
ATOM 1062 C CA . LYS A 1 133 ? -14.480 1.022 9.328 1.00 92.12 133 LYS A CA 1
ATOM 1063 C C . LYS A 1 133 ? -13.070 1.086 8.763 1.00 92.12 133 LYS A C 1
ATOM 1065 O O . LYS A 1 133 ? -12.104 0.751 9.444 1.00 92.12 133 LYS A O 1
ATOM 1070 N N . LEU A 1 134 ? -12.973 1.493 7.508 1.00 93.81 134 LEU A N 1
ATOM 1071 C CA . LEU A 1 134 ? -11.733 1.492 6.751 1.00 93.81 134 LEU A CA 1
ATOM 1072 C C . LEU A 1 134 ? -11.361 2.921 6.369 1.00 93.81 134 LEU A C 1
ATOM 1074 O O . LEU A 1 134 ? -12.216 3.671 5.897 1.00 93.81 134 LEU A O 1
ATOM 1078 N N . ARG A 1 135 ? -10.091 3.276 6.554 1.00 94.88 135 ARG A N 1
ATOM 1079 C CA . ARG A 1 135 ? -9.516 4.538 6.080 1.00 94.88 135 ARG A CA 1
ATOM 1080 C 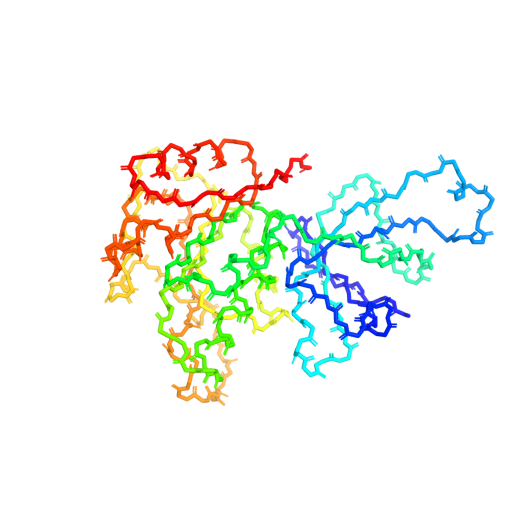C . ARG A 1 135 ? -8.115 4.292 5.534 1.00 94.88 135 ARG A C 1
ATOM 1082 O O . ARG A 1 135 ? -7.328 3.612 6.190 1.00 94.88 135 ARG A O 1
ATOM 1089 N N . LEU A 1 136 ? -7.803 4.876 4.379 1.00 96.38 136 LEU A N 1
ATOM 1090 C CA . LEU A 1 136 ? -6.457 4.904 3.811 1.00 96.38 136 LEU A CA 1
ATOM 1091 C C . LEU A 1 136 ? -6.019 6.357 3.610 1.00 96.38 136 LEU A C 1
ATOM 1093 O O . LEU A 1 136 ? -6.621 7.082 2.823 1.00 96.38 136 LEU A O 1
ATOM 1097 N N . ILE A 1 137 ? -4.961 6.752 4.316 1.00 97.06 137 ILE A N 1
ATOM 1098 C CA . ILE A 1 137 ? -4.304 8.054 4.187 1.00 97.06 137 ILE A CA 1
ATOM 1099 C C . ILE A 1 137 ? -2.984 7.834 3.458 1.00 97.06 137 ILE A C 1
ATOM 1101 O O . ILE A 1 137 ? -2.135 7.081 3.936 1.00 97.06 137 ILE A O 1
ATOM 1105 N N . TRP A 1 138 ? -2.776 8.505 2.332 1.00 96.94 138 TRP A N 1
ATOM 1106 C CA . TRP A 1 138 ? -1.521 8.463 1.596 1.00 96.94 138 TRP A CA 1
ATOM 1107 C C . TRP A 1 138 ? -0.853 9.831 1.567 1.00 96.94 138 TRP A C 1
ATOM 1109 O O . TRP A 1 138 ? -1.404 10.805 1.075 1.00 96.94 138 TRP A O 1
ATOM 1119 N N . ILE A 1 139 ? 0.367 9.903 2.081 1.00 95.56 139 ILE A N 1
ATOM 1120 C CA . ILE A 1 139 ? 1.177 11.112 2.111 1.00 95.56 139 ILE A CA 1
ATOM 1121 C C . ILE A 1 139 ? 2.256 10.976 1.042 1.00 95.56 139 ILE A C 1
ATOM 1123 O O . ILE A 1 139 ? 3.144 10.119 1.140 1.00 95.56 139 ILE A O 1
ATOM 1127 N N . THR A 1 140 ? 2.206 11.840 0.036 1.00 93.62 140 THR A N 1
ATOM 1128 C CA . THR A 1 140 ? 3.233 11.922 -1.001 1.00 93.62 140 THR A CA 1
ATOM 1129 C C . THR A 1 140 ? 3.827 13.324 -1.081 1.00 93.62 140 THR A C 1
ATOM 1131 O O . THR A 1 140 ? 3.319 14.284 -0.497 1.00 93.62 140 THR A O 1
ATOM 1134 N N . ARG A 1 141 ? 4.975 13.442 -1.746 1.00 90.94 141 ARG A N 1
ATOM 1135 C CA . ARG A 1 141 ? 5.562 14.743 -2.057 1.00 90.94 141 ARG A CA 1
ATOM 1136 C C . ARG A 1 141 ? 4.981 15.257 -3.358 1.00 90.94 141 ARG A C 1
ATOM 1138 O O . ARG A 1 141 ? 4.416 16.334 -3.312 1.00 90.94 141 ARG A O 1
ATOM 1145 N N . ASN A 1 142 ? 5.055 14.484 -4.438 1.00 91.06 142 ASN A N 1
ATOM 1146 C CA . ASN A 1 142 ? 4.755 14.971 -5.778 1.00 91.06 142 ASN A CA 1
ATOM 1147 C C . ASN A 1 142 ? 3.299 14.689 -6.161 1.00 91.06 142 ASN A C 1
ATOM 1149 O O . ASN A 1 142 ? 2.788 13.595 -5.928 1.00 91.06 142 ASN A O 1
ATOM 1153 N N . GLU A 1 143 ? 2.656 15.661 -6.804 1.00 91.94 143 GLU A N 1
ATOM 1154 C CA . GLU A 1 143 ? 1.308 15.501 -7.362 1.00 91.94 143 GLU A CA 1
ATOM 1155 C C . GLU A 1 143 ? 1.274 14.524 -8.541 1.00 91.94 143 GLU A C 1
ATOM 1157 O O . GLU A 1 143 ? 0.329 13.759 -8.702 1.00 91.94 143 GLU A O 1
ATOM 1162 N N . GLU A 1 144 ? 2.361 14.449 -9.302 1.00 93.94 144 GLU A N 1
ATOM 1163 C CA . GLU A 1 144 ? 2.470 13.504 -10.413 1.00 93.94 144 GLU A CA 1
ATOM 1164 C C . GLU A 1 144 ? 2.357 12.045 -9.965 1.00 93.94 144 GLU A C 1
ATOM 1166 O O . GLU A 1 144 ? 2.012 11.196 -10.775 1.00 93.94 144 GLU A O 1
ATOM 1171 N N . ASP A 1 145 ? 2.592 11.733 -8.683 1.00 94.06 145 ASP A N 1
ATOM 1172 C CA . ASP A 1 145 ? 2.457 10.375 -8.151 1.00 94.06 145 ASP A CA 1
ATOM 1173 C C . ASP A 1 145 ? 0.993 9.900 -8.112 1.00 94.06 145 ASP A C 1
ATOM 1175 O O . ASP A 1 145 ? 0.743 8.692 -8.100 1.00 94.06 145 ASP A O 1
ATOM 1179 N N . LEU A 1 146 ? 0.011 10.813 -8.153 1.00 93.62 146 LEU A N 1
ATOM 1180 C CA . LEU A 1 146 ? -1.414 10.464 -8.127 1.00 93.62 146 LEU A CA 1
ATOM 1181 C C . LEU A 1 146 ? -1.861 9.642 -9.342 1.00 93.62 146 LEU A C 1
ATOM 1183 O O . LEU A 1 146 ? -2.875 8.943 -9.256 1.00 93.62 146 LEU A O 1
ATOM 1187 N N . TYR A 1 147 ? -1.068 9.623 -10.420 1.00 94.88 147 TYR A N 1
ATOM 1188 C CA . TYR A 1 147 ? -1.290 8.728 -11.558 1.00 94.88 147 TYR A CA 1
ATOM 1189 C C . TYR A 1 147 ? -1.408 7.253 -11.138 1.00 94.88 147 TYR A C 1
ATOM 1191 O O . TYR A 1 147 ? -2.102 6.491 -11.805 1.00 94.88 147 TYR A O 1
ATOM 1199 N N . ILE A 1 148 ? -0.794 6.852 -10.014 1.00 94.81 148 ILE A N 1
ATOM 1200 C CA . ILE A 1 148 ? -0.898 5.493 -9.465 1.00 94.81 148 ILE A CA 1
ATOM 1201 C C . ILE A 1 148 ? -2.350 5.113 -9.188 1.00 94.81 148 ILE A C 1
ATOM 1203 O O . ILE A 1 148 ? -2.770 4.005 -9.524 1.00 94.81 148 ILE A O 1
ATOM 1207 N N . LEU A 1 149 ? -3.117 6.018 -8.579 1.00 93.12 149 LEU A N 1
ATOM 1208 C CA . LEU A 1 149 ? -4.516 5.756 -8.242 1.00 93.12 149 LEU A CA 1
ATOM 1209 C C . LEU A 1 149 ? -5.371 5.667 -9.507 1.00 93.12 149 LEU A C 1
ATOM 1211 O O . LEU A 1 149 ? -6.229 4.792 -9.597 1.00 93.12 149 LEU A O 1
ATOM 1215 N N . LYS A 1 150 ? -5.084 6.520 -10.498 1.00 91.19 150 LYS A N 1
ATOM 1216 C CA . LYS A 1 150 ? -5.762 6.534 -11.800 1.00 91.19 150 LYS A CA 1
ATOM 1217 C C . LYS A 1 150 ? -5.498 5.254 -12.594 1.00 91.19 150 LYS A C 1
ATOM 1219 O O . LYS A 1 150 ? -6.435 4.585 -13.012 1.00 91.19 150 LYS A O 1
ATOM 1224 N N . GLU A 1 151 ? -4.232 4.877 -12.747 1.00 91.44 151 GLU A N 1
ATOM 1225 C CA . GLU A 1 151 ? -3.813 3.714 -13.539 1.00 91.44 151 GLU A CA 1
ATOM 1226 C C . GLU A 1 151 ? -4.254 2.382 -12.913 1.00 91.44 151 GLU A C 1
ATOM 1228 O O . GLU A 1 151 ? -4.542 1.416 -13.620 1.00 91.44 151 GLU A O 1
ATOM 1233 N N . LEU A 1 152 ? -4.326 2.314 -11.581 1.00 90.06 152 LEU A N 1
ATOM 1234 C CA . LEU A 1 152 ? -4.827 1.136 -10.868 1.00 90.06 152 LEU A CA 1
ATOM 1235 C C . LEU A 1 152 ? -6.343 1.175 -10.621 1.00 90.06 152 LEU A C 1
ATOM 1237 O O . LEU A 1 152 ? -6.875 0.219 -10.060 1.00 90.06 152 LEU A O 1
ATOM 1241 N N . ASN A 1 153 ? -7.026 2.244 -11.043 1.00 89.19 153 ASN A N 1
ATOM 1242 C CA . ASN A 1 153 ? -8.449 2.491 -10.810 1.00 89.19 153 ASN A CA 1
ATOM 1243 C C . ASN A 1 153 ? -8.860 2.306 -9.334 1.00 89.19 153 ASN A C 1
ATOM 1245 O O . ASN A 1 153 ? -9.856 1.648 -9.020 1.00 89.19 153 ASN A O 1
ATOM 1249 N N . VAL A 1 154 ? -8.047 2.837 -8.415 1.00 88.75 154 VAL A N 1
ATOM 1250 C CA . VAL A 1 154 ? -8.303 2.757 -6.972 1.00 88.75 154 VAL A CA 1
ATOM 1251 C C . VAL A 1 154 ? -9.003 4.021 -6.503 1.00 88.75 154 VAL A C 1
ATOM 1253 O O . VAL A 1 154 ? -8.559 5.130 -6.789 1.00 88.75 154 VAL A O 1
ATOM 1256 N N . THR A 1 155 ? -10.067 3.841 -5.726 1.00 91.12 155 THR A N 1
ATOM 1257 C CA . THR A 1 155 ? -10.907 4.918 -5.194 1.00 91.12 155 THR A CA 1
ATOM 1258 C C . THR A 1 155 ? -11.033 4.845 -3.663 1.00 91.12 155 THR A C 1
ATOM 1260 O O . THR A 1 155 ? -10.913 3.757 -3.089 1.00 91.12 155 THR A O 1
ATOM 1263 N N . GLY A 1 156 ? -11.296 5.967 -2.984 1.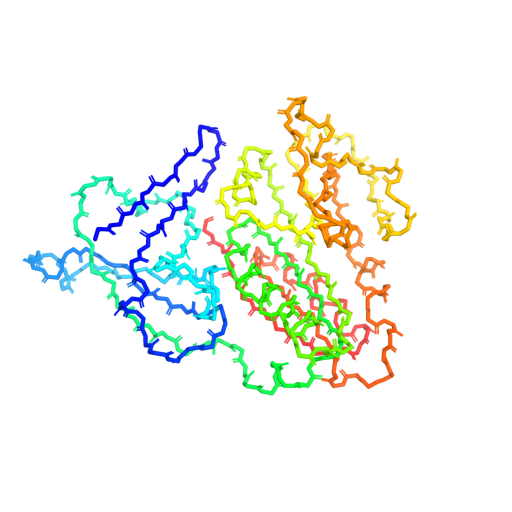00 89.94 156 GLY A N 1
ATOM 1264 C CA . GLY A 1 156 ? -11.460 6.051 -1.523 1.00 89.94 156 GLY A CA 1
ATOM 1265 C C . GLY A 1 156 ? -10.183 6.351 -0.739 1.00 89.94 156 GLY A C 1
ATOM 1266 O O . GLY A 1 156 ? -10.120 6.055 0.455 1.00 89.94 156 GLY A O 1
ATOM 1267 N N . VAL A 1 157 ? -9.156 6.879 -1.404 1.00 93.88 157 VAL A N 1
ATOM 1268 C CA . VAL A 1 157 ? -7.867 7.236 -0.802 1.00 93.88 157 VAL A CA 1
ATOM 1269 C C . VAL A 1 157 ? -7.846 8.722 -0.443 1.00 93.88 157 VAL A C 1
ATOM 1271 O O . VAL A 1 157 ? -8.124 9.574 -1.287 1.00 93.88 157 VAL A O 1
ATOM 1274 N N . GLU A 1 158 ? -7.467 9.038 0.795 1.00 94.50 158 GLU A N 1
ATOM 1275 C CA . GLU A 1 158 ? -7.219 10.411 1.252 1.00 94.50 158 GLU A CA 1
ATOM 1276 C C . GLU A 1 158 ? -5.739 10.758 1.010 1.00 94.50 158 GLU A C 1
ATOM 1278 O O . GLU A 1 158 ? -4.852 10.266 1.711 1.00 94.50 158 GLU A O 1
ATOM 1283 N N . VAL A 1 159 ? -5.450 11.578 0.000 1.00 94.81 159 VAL A N 1
ATOM 1284 C CA . VAL A 1 159 ? -4.093 11.925 -0.440 1.00 94.81 159 VAL A CA 1
ATOM 1285 C C . VAL A 1 159 ? -3.665 13.284 0.109 1.00 94.81 159 VAL A C 1
ATOM 1287 O O . VAL A 1 159 ? -4.348 14.286 -0.074 1.00 94.81 159 VAL A O 1
ATOM 1290 N N . PHE A 1 160 ? -2.489 13.344 0.727 1.00 94.38 160 PHE A N 1
ATOM 1291 C CA . PHE A 1 160 ? -1.861 14.571 1.213 1.00 94.38 160 PHE A CA 1
ATOM 1292 C C . PHE A 1 160 ? -0.559 14.818 0.456 1.00 94.38 160 PHE A C 1
ATOM 1294 O O . PHE A 1 160 ? 0.411 14.069 0.602 1.00 94.38 160 PHE A O 1
ATOM 1301 N N . ILE A 1 161 ? -0.537 15.881 -0.345 1.00 92.25 161 ILE A N 1
ATOM 1302 C CA . ILE A 1 161 ? 0.600 16.264 -1.185 1.00 92.25 161 ILE A CA 1
ATOM 1303 C C . ILE A 1 161 ? 1.404 17.328 -0.446 1.00 92.25 161 ILE A C 1
ATOM 1305 O O . ILE A 1 161 ? 0.919 18.423 -0.167 1.00 92.25 161 ILE A O 1
ATOM 1309 N N . THR A 1 162 ? 2.645 16.999 -0.104 1.00 88.38 162 THR A N 1
ATOM 1310 C CA . THR A 1 162 ? 3.478 17.812 0.795 1.00 88.38 162 THR A CA 1
ATOM 1311 C C . THR A 1 162 ? 4.549 18.641 0.083 1.00 88.38 162 THR A C 1
ATOM 1313 O O . THR A 1 162 ? 5.199 19.450 0.747 1.00 88.38 162 THR A O 1
ATOM 1316 N N . SER A 1 163 ? 4.755 18.492 -1.236 1.00 72.88 163 SER A N 1
ATOM 1317 C CA . SER A 1 163 ? 5.660 19.379 -1.980 1.00 72.88 163 SER A CA 1
ATOM 1318 C C . SER A 1 163 ? 4.966 20.698 -2.314 1.00 72.88 163 SER A C 1
ATOM 1320 O O . SER A 1 163 ? 4.085 20.754 -3.165 1.00 72.88 163 SER A O 1
ATOM 1322 N N . GLY A 1 164 ? 5.367 21.773 -1.645 1.00 55.72 164 GLY A N 1
ATOM 1323 C CA . GLY A 1 164 ? 4.910 23.125 -1.939 1.00 55.72 164 GLY A CA 1
ATOM 1324 C C . GLY A 1 164 ? 5.486 24.114 -0.934 1.00 55.72 164 GLY A C 1
ATOM 1325 O O . GLY A 1 164 ? 5.688 23.776 0.231 1.00 55.72 164 GLY A O 1
ATOM 1326 N N . THR A 1 165 ? 5.757 25.342 -1.374 1.00 45.06 165 THR A N 1
ATOM 1327 C CA . THR A 1 165 ? 5.989 26.491 -0.488 1.00 45.06 165 THR A CA 1
ATOM 1328 C C . THR A 1 165 ? 4.665 26.890 0.160 1.00 45.06 165 THR A C 1
ATOM 1330 O O . THR A 1 165 ? 4.074 27.907 -0.191 1.00 45.06 16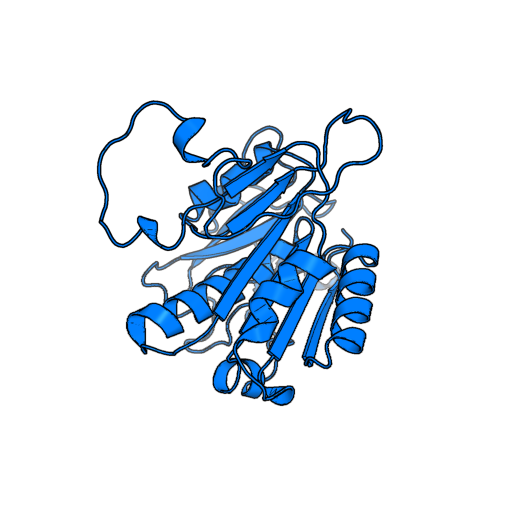5 THR A O 1
ATOM 1333 N N . ALA A 1 166 ? 4.154 26.060 1.062 1.00 43.72 166 ALA A N 1
ATOM 1334 C CA . ALA A 1 166 ? 3.126 26.483 1.991 1.00 43.72 166 ALA A CA 1
ATOM 1335 C C . ALA A 1 166 ? 3.837 27.058 3.215 1.00 43.72 166 ALA A C 1
ATOM 1337 O O . ALA A 1 166 ? 4.716 26.417 3.794 1.00 43.72 166 ALA A O 1
ATOM 1338 N N . SER A 1 167 ? 3.485 28.299 3.544 1.00 43.09 167 SER A N 1
ATOM 1339 C CA . SER A 1 167 ? 3.785 28.942 4.820 1.00 43.09 167 SER A CA 1
ATOM 1340 C C . SER A 1 167 ? 3.604 27.952 5.967 1.00 43.09 167 SER A C 1
ATOM 1342 O O . SER A 1 167 ? 2.631 27.196 5.972 1.00 43.09 167 SER A O 1
ATOM 1344 N N . GLU A 1 168 ? 4.556 27.965 6.897 1.00 43.19 168 GLU A N 1
ATOM 1345 C CA . GLU A 1 168 ? 4.523 27.188 8.131 1.00 43.19 168 GLU A CA 1
ATOM 1346 C C . GLU A 1 168 ? 3.114 27.208 8.752 1.00 43.19 168 GLU A C 1
ATOM 1348 O O . GLU A 1 168 ? 2.454 28.245 8.789 1.00 43.19 168 GLU A O 1
ATOM 1353 N N . ASP A 1 169 ? 2.690 26.029 9.207 1.00 46.59 169 ASP A N 1
ATOM 1354 C CA . ASP A 1 169 ? 1.527 25.777 10.055 1.00 46.59 169 ASP A CA 1
ATOM 1355 C C . ASP A 1 169 ? 0.146 26.020 9.448 1.00 46.59 169 ASP A C 1
ATOM 1357 O O . ASP A 1 169 ? -0.367 27.104 9.607 1.00 46.59 169 ASP A O 1
ATOM 1361 N N . TYR A 1 170 ? -0.520 24.988 8.904 1.00 46.00 170 TYR A N 1
ATOM 1362 C CA . TYR A 1 170 ? -1.932 24.670 9.220 1.00 46.00 170 TYR A CA 1
ATOM 1363 C C . TYR A 1 170 ? -2.243 23.229 8.784 1.00 46.00 170 TYR A C 1
ATOM 1365 O O . TYR A 1 170 ? -2.454 22.946 7.605 1.00 46.00 170 TYR A O 1
ATOM 1373 N N . ALA A 1 171 ? -2.276 22.299 9.737 1.00 50.72 171 ALA A N 1
ATOM 1374 C CA . ALA A 1 171 ? -2.723 20.931 9.498 1.00 50.72 171 ALA A CA 1
ATOM 1375 C C . ALA A 1 171 ? -4.273 20.867 9.516 1.00 50.72 171 ALA A C 1
ATOM 1377 O O . ALA A 1 171 ? -4.897 21.513 10.362 1.00 50.72 171 ALA A O 1
ATOM 1378 N N . ILE A 1 172 ? -4.898 20.156 8.565 1.00 60.53 172 ILE A N 1
ATOM 1379 C CA . ILE A 1 172 ? -6.370 20.116 8.393 1.00 60.53 172 ILE A CA 1
ATOM 1380 C C . ILE A 1 172 ? -6.985 18.910 9.114 1.00 60.53 172 ILE A C 1
ATOM 1382 O O . ILE A 1 172 ? -6.416 17.819 9.116 1.00 60.53 172 ILE A O 1
ATOM 1386 N N . GLU A 1 173 ? -8.184 19.111 9.665 1.00 52.25 173 GLU A N 1
ATOM 1387 C CA . GLU A 1 173 ? -9.136 18.057 10.016 1.00 52.25 173 GLU A CA 1
ATOM 1388 C C . GLU A 1 173 ? -10.022 17.738 8.801 1.00 52.25 173 GLU A C 1
ATOM 1390 O O . GLU A 1 173 ? -10.936 18.499 8.503 1.00 52.25 173 GLU A O 1
ATOM 1395 N N . VAL A 1 174 ? -9.768 16.653 8.066 1.00 51.47 174 VAL A N 1
ATOM 1396 C CA . VAL A 1 174 ? -10.676 16.245 6.975 1.00 51.47 174 VAL A CA 1
ATOM 1397 C C . VAL A 1 174 ? -11.698 15.257 7.544 1.00 51.47 174 VAL A C 1
ATOM 1399 O O . VAL A 1 174 ? -11.330 14.207 8.091 1.00 51.47 174 VAL A O 1
ATOM 1402 N N . ALA A 1 175 ? -12.985 15.614 7.504 1.00 42.91 175 ALA A N 1
ATOM 1403 C CA . ALA A 1 175 ? -14.087 14.726 7.874 1.00 42.91 175 ALA A CA 1
ATOM 1404 C C . ALA A 1 175 ? -14.626 13.994 6.629 1.00 42.91 175 ALA A C 1
ATOM 1406 O O . ALA A 1 175 ? -14.564 14.554 5.541 1.00 42.91 175 ALA A O 1
ATOM 1407 N N . PRO A 1 176 ? -15.197 12.781 6.769 1.0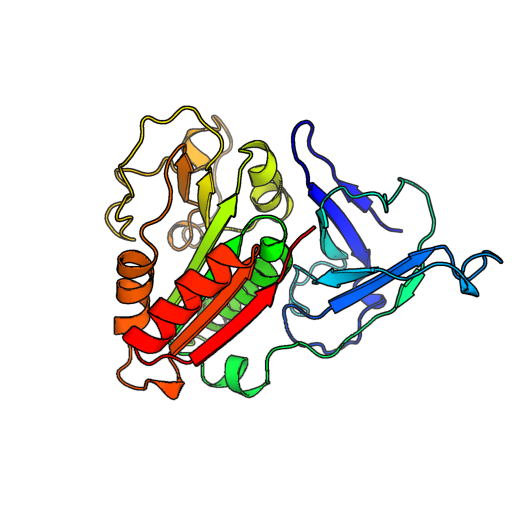0 43.25 176 PRO A N 1
ATOM 1408 C CA . PRO A 1 176 ? -15.896 12.116 5.665 1.00 43.25 176 PRO A CA 1
ATOM 1409 C C . PRO A 1 176 ? -17.139 12.884 5.182 1.00 43.25 176 PRO A C 1
ATOM 1411 O O . PRO A 1 176 ? -17.504 12.754 4.023 1.00 43.25 176 PRO A O 1
ATOM 1414 N N . ASP A 1 177 ? -17.762 13.679 6.062 1.00 43.56 177 ASP A N 1
ATOM 1415 C CA . ASP A 1 177 ? -18.967 14.470 5.762 1.00 43.56 177 ASP A CA 1
ATOM 1416 C C . ASP A 1 177 ? -18.662 15.954 5.444 1.00 43.56 177 ASP A C 1
ATOM 1418 O O . ASP A 1 177 ? -19.553 16.666 4.995 1.00 43.56 177 ASP A O 1
ATOM 1422 N N . ASP A 1 178 ? -17.408 16.412 5.613 1.00 42.50 178 ASP A N 1
ATOM 1423 C CA . ASP A 1 178 ? -16.948 17.778 5.285 1.00 42.50 178 ASP A CA 1
ATOM 1424 C C . ASP A 1 178 ? -15.938 17.740 4.124 1.00 42.50 178 ASP A C 1
ATOM 1426 O O . ASP A 1 178 ? -14.769 18.121 4.253 1.00 42.50 178 ASP A O 1
ATOM 1430 N N . VAL A 1 179 ? -16.397 17.285 2.957 1.00 46.69 179 VAL A N 1
ATOM 1431 C CA . VAL A 1 179 ? -15.643 17.304 1.685 1.00 46.69 179 VAL A CA 1
ATOM 1432 C C . VAL A 1 179 ? -15.401 18.747 1.179 1.00 46.69 179 VAL A C 1
ATOM 1434 O O . VAL A 1 179 ? -14.817 18.955 0.129 1.00 46.69 179 VAL A O 1
ATOM 1437 N N . GLU A 1 180 ? -15.766 19.785 1.939 1.00 43.09 180 GLU A N 1
ATOM 1438 C CA . GLU A 1 180 ? -15.664 21.197 1.532 1.00 43.09 180 GLU A CA 1
ATOM 1439 C C . GLU A 1 180 ? -14.227 21.763 1.454 1.00 43.09 180 GLU A C 1
ATOM 1441 O O . GLU A 1 180 ? -14.041 22.877 0.967 1.00 43.09 180 GLU A O 1
ATOM 1446 N N . SER A 1 181 ? -13.195 21.047 1.928 1.00 47.97 181 SER A N 1
ATOM 1447 C CA . SER A 1 181 ? -11.808 21.570 1.967 1.00 47.97 181 SER A CA 1
ATOM 1448 C C . SER A 1 181 ? -10.763 20.787 1.165 1.00 47.97 181 SER A C 1
ATOM 1450 O O . SER A 1 181 ? -9.633 21.263 1.021 1.00 47.97 181 SER A O 1
ATOM 1452 N N . GLY A 1 182 ? -11.115 19.608 0.651 1.00 51.06 182 GLY A N 1
ATOM 1453 C CA . GLY A 1 182 ? -10.292 18.848 -0.291 1.00 51.06 182 GLY A CA 1
ATOM 1454 C C . GLY A 1 182 ? -10.816 19.048 -1.705 1.00 51.06 182 GLY A C 1
ATOM 1455 O O . GLY A 1 182 ? -12.006 19.278 -1.880 1.00 51.06 182 GLY A O 1
ATOM 1456 N N . ILE A 1 183 ? -9.945 18.974 -2.708 1.00 61.97 183 ILE A N 1
ATOM 1457 C CA . ILE A 1 183 ? -10.392 19.002 -4.104 1.00 61.97 183 ILE A CA 1
ATOM 1458 C C . ILE A 1 183 ? -10.668 17.539 -4.477 1.00 61.97 183 ILE A C 1
ATOM 1460 O O . ILE A 1 183 ? -9.726 16.731 -4.428 1.00 61.97 183 ILE A O 1
ATOM 1464 N N . PRO A 1 184 ? -11.923 17.148 -4.779 1.00 63.00 184 PRO A N 1
ATOM 1465 C CA . PRO A 1 184 ? -12.191 15.845 -5.370 1.00 63.00 184 PRO A CA 1
ATOM 1466 C C . PRO A 1 184 ? -11.316 15.703 -6.612 1.00 63.00 184 PRO A C 1
ATOM 1468 O O . PRO A 1 184 ? -11.270 16.619 -7.435 1.00 63.00 184 PRO A O 1
ATOM 1471 N N . LEU A 1 185 ? -10.611 14.578 -6.776 1.00 60.97 185 LEU A N 1
ATOM 1472 C CA . LEU A 1 185 ? -9.735 14.412 -7.949 1.00 60.97 185 LEU A CA 1
ATOM 1473 C C . LEU A 1 185 ? -10.491 14.593 -9.277 1.00 60.97 185 LEU A C 1
ATOM 1475 O O . LEU A 1 185 ? -9.898 14.990 -10.274 1.00 60.97 185 LEU A O 1
ATOM 1479 N N . THR A 1 186 ? -11.797 14.333 -9.274 1.00 56.72 186 THR A N 1
ATOM 1480 C CA . THR A 1 186 ? -12.709 14.515 -10.406 1.00 56.72 186 THR A CA 1
ATOM 1481 C C . THR A 1 186 ? -12.906 15.976 -10.821 1.00 56.72 186 THR A C 1
ATOM 1483 O O . THR A 1 186 ? -13.241 16.218 -11.971 1.00 56.72 186 THR A O 1
ATOM 1486 N N . GLU A 1 187 ? -12.685 16.962 -9.944 1.00 54.62 187 GLU A N 1
ATOM 1487 C CA . GLU A 1 187 ? -12.823 18.394 -10.282 1.00 54.62 187 GLU A CA 1
ATOM 1488 C C . GLU A 1 187 ? -11.580 18.980 -10.977 1.00 54.62 187 GLU A C 1
ATOM 1490 O O . GLU A 1 187 ? -11.647 20.060 -11.564 1.00 54.62 187 GLU A O 1
ATOM 1495 N N . LEU A 1 188 ? -10.449 18.265 -10.952 1.00 52.59 188 LEU A N 1
ATOM 1496 C CA . LEU A 1 188 ? -9.224 18.641 -11.671 1.00 52.59 188 LEU A CA 1
ATOM 1497 C C . LEU A 1 188 ? -9.217 18.161 -13.135 1.00 52.59 188 LEU A C 1
ATOM 1499 O O . LEU A 1 188 ? -8.359 18.582 -13.911 1.00 52.59 188 LEU A O 1
ATOM 1503 N N . GLU A 1 189 ? -10.178 17.324 -13.538 1.00 45.84 189 GLU A N 1
ATOM 1504 C CA . GLU A 1 189 ? -10.272 16.755 -14.885 1.00 45.84 189 GLU A CA 1
ATOM 1505 C C . GLU A 1 189 ? -11.671 17.013 -15.480 1.00 45.84 189 GLU A C 1
ATOM 1507 O O . GLU A 1 189 ? -12.649 16.365 -15.123 1.00 45.84 189 GLU A O 1
ATOM 1512 N N . ASN A 1 190 ? -11.778 17.970 -16.413 1.00 42.12 190 ASN A N 1
ATOM 1513 C CA . ASN A 1 190 ? -12.969 18.103 -17.258 1.00 42.12 190 ASN A CA 1
ATOM 1514 C C . ASN A 1 190 ? -13.062 16.913 -18.231 1.00 42.12 190 ASN A C 1
ATOM 1516 O O . ASN A 1 190 ? -12.073 16.556 -18.870 1.00 42.12 190 ASN A O 1
ATOM 1520 N N . ASP A 1 191 ? -14.292 16.422 -18.392 1.00 43.97 191 ASP A N 1
ATOM 1521 C CA . ASP A 1 191 ? -14.785 15.432 -19.357 1.00 43.97 191 ASP A CA 1
ATOM 1522 C C . ASP A 1 191 ? -14.353 13.967 -19.160 1.00 43.97 191 ASP A C 1
ATOM 1524 O O . ASP A 1 191 ? -13.349 13.519 -19.709 1.00 43.97 191 ASP A O 1
ATOM 1528 N N . LEU A 1 192 ? -15.220 13.180 -18.502 1.00 39.22 192 LEU A N 1
ATOM 1529 C CA . LEU A 1 192 ? -15.753 11.909 -19.030 1.00 39.22 192 LEU A CA 1
ATOM 1530 C C . LEU A 1 192 ? -16.893 11.379 -18.137 1.00 39.22 192 LEU A C 1
ATOM 1532 O O . LEU A 1 192 ? -16.732 11.151 -16.942 1.00 39.22 192 LEU A O 1
ATOM 1536 N N . GLU A 1 193 ? -18.070 11.204 -18.740 1.00 43.59 193 GLU A N 1
ATOM 1537 C CA . GLU A 1 193 ? -19.313 10.820 -18.069 1.00 43.59 193 GLU A CA 1
ATOM 1538 C C . GLU A 1 193 ? -19.406 9.332 -17.674 1.00 43.59 193 GLU A C 1
ATOM 1540 O O . GLU A 1 193 ? -19.115 8.425 -18.454 1.00 43.59 193 GLU A O 1
ATOM 1545 N N . SER A 1 194 ? -20.067 9.131 -16.527 1.00 53.75 194 SER A N 1
ATOM 1546 C CA . SER A 1 194 ? -21.012 8.051 -16.181 1.00 53.75 194 SER A CA 1
ATOM 1547 C C . SER A 1 194 ? -20.486 6.645 -15.856 1.00 53.75 194 SER A C 1
ATOM 1549 O O . SER A 1 194 ? -20.583 5.742 -16.684 1.00 53.75 194 SER A O 1
ATOM 1551 N N . ILE A 1 195 ? -20.124 6.392 -14.587 1.00 38.94 195 ILE A N 1
ATOM 1552 C CA . ILE A 1 195 ? -20.149 5.036 -14.001 1.00 38.94 195 ILE A CA 1
ATOM 1553 C C . ILE A 1 195 ? -20.683 5.058 -12.545 1.00 38.94 195 ILE A C 1
ATOM 1555 O O . ILE A 1 195 ? -20.211 5.782 -11.688 1.00 38.94 195 ILE A O 1
ATOM 1559 N N . ASN A 1 196 ? -21.742 4.267 -12.320 1.00 43.56 196 ASN A N 1
ATOM 1560 C CA . ASN A 1 196 ? -22.295 3.678 -11.084 1.00 43.56 196 ASN A CA 1
ATOM 1561 C C . ASN A 1 196 ? -22.357 4.447 -9.739 1.00 43.56 196 ASN A C 1
ATOM 1563 O O . ASN A 1 196 ? -21.365 4.763 -9.098 1.00 43.56 196 ASN A O 1
ATOM 1567 N N . THR A 1 197 ? -23.563 4.453 -9.156 1.00 43.72 197 THR A N 1
ATOM 1568 C CA . THR A 1 197 ? -23.934 4.890 -7.787 1.00 43.72 197 THR A CA 1
ATOM 1569 C C . THR A 1 197 ? -23.142 4.228 -6.632 1.00 43.72 197 THR A C 1
ATOM 1571 O O . THR A 1 197 ? -23.298 4.615 -5.480 1.00 43.72 197 THR A O 1
ATOM 1574 N N . TYR A 1 198 ? -22.287 3.235 -6.905 1.00 47.28 198 TYR A N 1
ATOM 1575 C CA . TYR A 1 198 ? -21.418 2.578 -5.916 1.00 47.28 198 TYR A CA 1
ATOM 1576 C C . TYR A 1 198 ? -20.080 3.307 -5.699 1.00 47.28 198 TYR A C 1
ATOM 1578 O O . TYR A 1 198 ? -19.487 3.168 -4.628 1.00 47.28 198 TYR A O 1
ATOM 1586 N N . GLU A 1 199 ? -19.618 4.089 -6.682 1.00 48.66 199 GLU A N 1
ATOM 1587 C CA . GLU A 1 199 ? -18.357 4.847 -6.607 1.00 48.66 199 GLU A CA 1
ATOM 1588 C C . GLU A 1 199 ? -18.448 6.033 -5.635 1.00 48.66 199 GLU A C 1
ATOM 1590 O O . GLU A 1 199 ? -17.456 6.384 -5.004 1.00 48.66 199 GLU A O 1
ATOM 1595 N N . GLN A 1 200 ? -19.657 6.540 -5.372 1.00 49.28 200 GLN A N 1
ATOM 1596 C CA . GLN A 1 200 ? -19.895 7.672 -4.466 1.00 49.28 200 GLN A CA 1
ATOM 1597 C C . GLN A 1 200 ? -19.525 7.407 -2.993 1.00 49.28 200 GLN A C 1
ATOM 1599 O O . GLN A 1 200 ? -19.390 8.348 -2.218 1.00 49.28 200 GLN A O 1
ATOM 1604 N N . LYS A 1 201 ? -19.363 6.144 -2.556 1.00 64.06 201 LYS A N 1
ATOM 1605 C CA . LYS A 1 201 ? -18.972 5.833 -1.160 1.00 64.06 201 LYS A CA 1
ATOM 1606 C C . LYS A 1 201 ? -17.466 5.983 -0.911 1.00 64.06 201 LYS A C 1
ATOM 1608 O O . LYS A 1 201 ? -17.040 6.093 0.237 1.00 64.06 201 LYS A O 1
ATOM 1613 N N . PHE A 1 202 ? -16.662 5.932 -1.965 1.00 70.69 202 PHE A N 1
ATOM 1614 C CA . PHE A 1 202 ? -15.209 5.897 -1.880 1.00 70.69 202 PHE A CA 1
ATOM 1615 C C . PHE A 1 202 ? -14.643 6.793 -2.974 1.00 70.69 202 PHE A C 1
ATOM 1617 O O . PHE A 1 202 ? -14.121 6.290 -3.957 1.00 70.69 202 PHE A O 1
ATOM 1624 N N . GLU A 1 203 ? -14.749 8.107 -2.821 1.00 82.38 203 GLU A N 1
ATOM 1625 C CA . GLU A 1 203 ? -14.088 9.052 -3.724 1.00 82.38 203 GLU A CA 1
ATOM 1626 C C . GLU A 1 203 ? -12.665 9.347 -3.234 1.00 82.38 203 GLU A C 1
ATOM 1628 O O . GLU A 1 203 ? -12.385 9.329 -2.033 1.00 82.38 203 GLU A O 1
ATOM 1633 N N . ASN A 1 204 ? -11.734 9.562 -4.167 1.00 88.62 204 ASN A N 1
ATOM 1634 C CA . ASN A 1 204 ? -10.389 10.006 -3.807 1.00 88.62 204 ASN A CA 1
ATOM 1635 C C . ASN A 1 204 ? -10.409 11.501 -3.499 1.00 88.62 204 ASN A C 1
ATOM 1637 O O . ASN A 1 204 ? -10.897 12.299 -4.302 1.00 88.62 204 ASN A O 1
ATOM 1641 N N . VAL A 1 205 ? -9.801 11.876 -2.379 1.00 89.31 205 VAL A N 1
ATOM 1642 C CA . VAL A 1 205 ? -9.699 13.272 -1.944 1.00 89.31 205 VAL A CA 1
ATOM 1643 C C . VAL A 1 205 ? -8.231 13.656 -1.917 1.00 89.31 205 VAL A C 1
ATOM 1645 O O . VAL A 1 205 ? -7.449 12.979 -1.255 1.00 89.31 205 VAL A O 1
ATOM 1648 N N . ALA A 1 206 ? -7.850 14.738 -2.600 1.00 87.94 206 ALA A N 1
ATOM 1649 C CA . ALA A 1 206 ? -6.496 15.279 -2.531 1.00 87.94 206 ALA A CA 1
ATOM 1650 C C . ALA A 1 206 ? -6.456 16.607 -1.770 1.00 87.94 206 ALA A C 1
ATOM 1652 O O . ALA A 1 206 ? -7.251 17.521 -2.002 1.00 87.94 206 ALA A O 1
ATOM 1653 N N . VAL A 1 207 ? -5.483 16.721 -0.869 1.00 88.50 207 VAL A N 1
ATOM 1654 C CA . VAL A 1 207 ? -5.179 17.932 -0.108 1.00 88.50 207 VAL A CA 1
ATOM 1655 C C . VAL A 1 207 ? -3.745 18.347 -0.407 1.00 88.50 207 VAL A C 1
ATOM 1657 O O . VAL A 1 207 ? -2.792 17.638 -0.076 1.00 88.50 207 VAL A O 1
ATOM 1660 N N . VAL A 1 208 ? -3.586 19.516 -1.025 1.00 86.00 208 VAL A N 1
ATOM 1661 C CA . VAL A 1 208 ? -2.286 20.019 -1.488 1.00 86.00 208 VAL A CA 1
ATOM 1662 C C . VAL A 1 208 ? -1.676 21.003 -0.492 1.00 86.00 208 VAL A C 1
ATOM 1664 O O . VAL A 1 208 ? -2.358 21.869 0.057 1.00 86.00 208 VAL A O 1
ATOM 1667 N N . GLY A 1 209 ? -0.368 20.880 -0.266 1.00 79.81 209 GLY A N 1
ATOM 1668 C CA . GLY A 1 209 ? 0.444 21.828 0.496 1.00 79.81 209 GLY A CA 1
ATOM 1669 C C . GLY A 1 209 ? 0.319 21.720 2.015 1.00 79.81 209 GLY A C 1
ATOM 1670 O O . GLY A 1 209 ? 0.775 22.618 2.718 1.00 79.81 209 GLY A O 1
ATOM 1671 N N . LYS A 1 210 ? -0.295 20.660 2.556 1.00 80.69 210 LYS A N 1
ATOM 1672 C CA . LYS A 1 210 ? -0.536 20.523 4.003 1.00 80.69 210 LYS A CA 1
ATOM 1673 C C . LYS A 1 210 ? -0.218 19.122 4.507 1.00 80.69 210 LYS A C 1
ATOM 1675 O O . LYS A 1 210 ? -0.347 18.137 3.786 1.00 80.69 210 LYS A O 1
ATOM 1680 N N . ARG A 1 211 ? 0.198 19.038 5.774 1.00 84.50 211 ARG A N 1
ATOM 1681 C CA . ARG A 1 211 ? 0.388 17.762 6.478 1.00 84.50 211 ARG A CA 1
ATOM 1682 C C . ARG A 1 211 ? -0.911 17.351 7.186 1.00 84.50 211 ARG A C 1
ATOM 1684 O O . ARG A 1 211 ? -1.591 18.229 7.722 1.00 84.50 211 ARG A O 1
ATOM 1691 N N . PRO A 1 212 ? -1.254 16.054 7.212 1.00 89.88 212 PRO A N 1
ATOM 1692 C CA . PRO A 1 212 ? -2.431 15.576 7.931 1.00 89.88 212 PRO A CA 1
ATOM 1693 C C . PRO A 1 212 ? -2.228 15.644 9.450 1.00 89.88 212 PRO A C 1
ATOM 1695 O O . PRO A 1 212 ? -1.144 15.334 9.948 1.00 89.88 212 PRO A O 1
ATOM 1698 N N . LYS A 1 213 ? -3.287 15.990 10.192 1.00 90.88 213 LYS A N 1
ATOM 1699 C CA . LYS A 1 213 ? -3.355 15.780 11.649 1.00 90.88 213 LYS A CA 1
ATOM 1700 C C . LYS A 1 213 ? -3.751 14.332 11.932 1.00 90.88 213 LYS A C 1
ATOM 1702 O O . LYS A 1 213 ? -4.937 14.009 12.015 1.00 90.88 213 LYS A O 1
ATOM 1707 N N . LEU A 1 214 ? -2.759 13.443 11.974 1.00 92.44 214 LEU A N 1
ATOM 1708 C CA . LEU A 1 214 ? -2.993 11.999 12.081 1.00 92.44 214 LEU A CA 1
ATOM 1709 C C . LEU A 1 214 ? -3.751 11.623 13.359 1.00 92.44 214 LEU A C 1
ATOM 1711 O O . LEU A 1 214 ? -4.649 10.792 13.302 1.00 92.44 214 LEU A O 1
ATOM 1715 N N . ASP A 1 215 ? -3.453 12.265 14.481 1.00 89.25 215 ASP A N 1
ATOM 1716 C CA . ASP A 1 215 ? -4.137 12.085 15.764 1.00 89.25 215 ASP A CA 1
ATOM 1717 C C . ASP A 1 215 ? -5.666 12.205 15.633 1.00 89.25 215 ASP A C 1
ATOM 1719 O O . ASP A 1 215 ? -6.404 11.267 15.958 1.00 89.25 215 ASP A O 1
ATOM 1723 N N . ILE A 1 216 ? -6.139 13.314 15.060 1.00 88.38 216 ILE A N 1
ATOM 1724 C CA . ILE A 1 216 ? -7.568 13.611 14.904 1.00 88.38 216 ILE A CA 1
ATOM 1725 C C . ILE A 1 216 ? -8.197 12.706 13.840 1.00 88.38 216 ILE A C 1
ATOM 1727 O O . ILE A 1 216 ? -9.304 12.185 14.013 1.00 88.38 216 ILE A O 1
ATOM 1731 N N . MET A 1 217 ? -7.502 12.512 12.716 1.00 89.38 217 MET A N 1
ATOM 1732 C CA . MET A 1 217 ? -8.023 11.731 11.592 1.00 89.38 217 MET A CA 1
ATOM 1733 C C . MET A 1 217 ? -8.180 10.245 11.942 1.00 89.38 217 MET A C 1
ATOM 1735 O O . MET A 1 217 ? -9.188 9.620 11.590 1.00 89.38 217 MET A O 1
ATOM 1739 N N . LEU A 1 218 ? -7.210 9.680 12.664 1.00 90.94 218 LEU A N 1
ATOM 1740 C CA . LEU A 1 218 ? -7.229 8.280 13.081 1.00 90.94 218 LEU A CA 1
ATOM 1741 C C . LEU A 1 218 ? -8.245 8.053 14.205 1.00 90.94 218 LEU A C 1
ATOM 1743 O O . LEU A 1 218 ? -8.997 7.077 14.147 1.00 90.94 218 LEU A O 1
ATOM 1747 N N . GLU A 1 219 ? -8.358 8.971 15.169 1.00 87.00 219 GLU A N 1
ATOM 1748 C CA . GLU A 1 219 ? -9.329 8.877 16.270 1.00 87.00 219 GLU A CA 1
ATOM 1749 C C . GLU A 1 219 ? -10.770 8.704 15.776 1.00 87.00 219 GLU A C 1
ATOM 1751 O O . GLU A 1 219 ? -11.498 7.827 16.257 1.00 87.00 219 GLU A O 1
ATOM 1756 N N . LYS A 1 220 ? -11.168 9.469 14.752 1.00 79.94 220 LYS A N 1
ATOM 1757 C CA . LYS A 1 220 ? -12.509 9.361 14.156 1.00 79.94 220 LYS A CA 1
ATOM 1758 C C . LYS A 1 220 ? -12.791 7.961 13.610 1.00 79.94 220 LYS A C 1
ATOM 1760 O O . LYS A 1 220 ? -13.943 7.529 13.620 1.00 79.94 220 LYS A O 1
ATOM 1765 N N . THR A 1 221 ? -11.781 7.238 13.135 1.00 82.50 221 THR A N 1
ATOM 1766 C CA . THR A 1 221 ? -11.939 5.878 12.590 1.00 82.50 221 THR A CA 1
ATOM 1767 C C . THR A 1 221 ? -11.881 4.814 13.685 1.00 82.50 221 THR A C 1
ATOM 1769 O O . THR A 1 221 ? -12.636 3.848 13.649 1.00 82.50 221 THR A O 1
ATOM 1772 N N . LEU A 1 222 ? -11.065 5.013 14.715 1.00 86.06 222 LEU A N 1
ATOM 1773 C CA . LEU A 1 222 ? -10.884 4.047 15.804 1.00 86.06 222 LEU A CA 1
ATOM 1774 C C . LEU A 1 222 ? -12.038 4.032 16.826 1.00 86.06 222 LEU A C 1
ATOM 1776 O O . LEU A 1 222 ? -12.097 3.141 17.678 1.00 86.06 222 LEU A O 1
ATOM 1780 N N . SER A 1 223 ? -12.965 4.991 16.752 1.00 79.31 223 SER A N 1
ATOM 1781 C CA . SER A 1 223 ? -14.062 5.169 17.714 1.00 79.31 223 SER A CA 1
ATOM 1782 C C . SER A 1 223 ? -15.256 4.218 17.545 1.00 79.31 223 SER A C 1
ATOM 1784 O O . SER A 1 223 ? -16.123 4.193 18.413 1.00 79.31 223 SER A O 1
ATOM 1786 N N . LYS A 1 224 ? -15.330 3.426 16.464 1.00 70.25 224 LYS A N 1
ATOM 1787 C CA . LYS A 1 224 ? -16.519 2.600 16.165 1.00 70.25 224 LYS A CA 1
ATOM 1788 C C . LYS A 1 224 ? -16.716 1.418 17.114 1.00 70.25 224 LYS A C 1
ATOM 1790 O O . LYS A 1 224 ? -17.850 1.084 17.431 1.00 70.25 224 LYS A O 1
ATOM 1795 N N . THR A 1 225 ? -15.630 0.766 17.524 1.00 74.56 225 THR A N 1
ATOM 1796 C CA . THR A 1 225 ? -15.695 -0.406 18.408 1.00 74.56 225 THR A CA 1
ATOM 1797 C C . THR A 1 225 ? -15.085 -0.089 19.762 1.00 74.56 225 THR A C 1
ATOM 1799 O O . THR A 1 225 ? -14.199 0.763 19.873 1.00 74.56 225 THR A O 1
ATOM 1802 N N . PHE A 1 226 ? -15.556 -0.768 20.801 1.00 70.62 226 PHE A N 1
ATOM 1803 C CA . PHE A 1 226 ? -14.935 -0.712 22.121 1.00 70.62 226 PHE A CA 1
ATOM 1804 C C . PHE A 1 226 ? -13.787 -1.717 22.245 1.00 70.62 226 PHE A C 1
ATOM 1806 O O . PHE A 1 226 ? -12.911 -1.511 23.080 1.00 70.62 226 PHE A O 1
ATOM 1813 N N . ASP A 1 227 ? -13.751 -2.757 21.402 1.00 82.00 227 ASP A N 1
ATOM 1814 C CA . ASP A 1 227 ? -12.717 -3.785 21.485 1.00 82.00 227 ASP A CA 1
ATOM 1815 C C . ASP A 1 227 ? -11.387 -3.286 20.907 1.00 82.00 227 ASP A C 1
ATOM 1817 O O . ASP A 1 227 ? -11.196 -3.133 19.698 1.00 82.00 227 ASP A O 1
ATOM 1821 N N . TYR A 1 228 ? -10.443 -3.028 21.804 1.00 80.50 228 TYR A N 1
ATOM 1822 C CA . TYR A 1 228 ? -9.091 -2.593 21.479 1.00 80.50 228 TYR A CA 1
ATOM 1823 C C . TYR A 1 228 ? -8.310 -3.617 20.636 1.00 80.50 228 TYR A C 1
ATOM 1825 O O . TYR A 1 228 ? -7.419 -3.225 19.880 1.00 80.50 228 TYR A O 1
ATOM 1833 N N . ALA A 1 229 ? -8.653 -4.910 20.699 1.00 82.81 229 ALA A N 1
ATOM 1834 C CA . ALA A 1 229 ? -7.991 -5.959 19.916 1.00 82.81 229 ALA A CA 1
ATOM 1835 C C . ALA A 1 229 ? -8.357 -5.927 18.419 1.00 82.81 229 ALA A C 1
ATOM 1837 O O . ALA A 1 229 ? -7.601 -6.432 17.585 1.00 82.81 229 ALA A O 1
ATOM 1838 N N . ASN A 1 230 ? -9.479 -5.292 18.065 1.00 90.38 230 ASN A N 1
ATOM 1839 C CA . ASN A 1 230 ? -9.994 -5.233 16.690 1.00 90.38 230 ASN A CA 1
ATOM 1840 C C . ASN A 1 230 ? -9.753 -3.869 16.019 1.00 90.38 230 ASN A C 1
ATOM 1842 O O . ASN A 1 230 ? -10.210 -3.630 14.895 1.00 90.38 230 ASN A O 1
ATOM 1846 N N . LYS A 1 231 ? -9.015 -2.979 16.695 1.00 92.88 231 LYS A N 1
ATOM 1847 C CA . LYS A 1 231 ? -8.571 -1.674 16.197 1.00 92.88 231 LYS A CA 1
ATOM 1848 C C . LYS A 1 231 ? -7.142 -1.767 15.704 1.00 92.88 231 LYS A C 1
ATOM 1850 O O . LYS A 1 231 ? -6.266 -2.131 16.480 1.00 92.88 231 LYS A O 1
ATOM 1855 N N . TRP A 1 232 ? -6.909 -1.380 14.459 1.00 94.69 232 TRP A N 1
ATOM 1856 C CA . TRP A 1 232 ? -5.600 -1.484 13.835 1.00 94.69 232 TRP A CA 1
ATOM 1857 C C . TRP A 1 232 ? -5.174 -0.170 13.198 1.00 94.69 232 TRP A C 1
ATOM 1859 O O . TRP A 1 232 ? -5.916 0.418 12.409 1.00 94.69 232 TRP A O 1
ATOM 1869 N N . ILE A 1 233 ? -3.946 0.238 13.506 1.00 96.12 233 ILE A N 1
ATOM 1870 C CA . ILE A 1 233 ? -3.189 1.215 12.730 1.00 96.12 233 ILE A CA 1
ATOM 1871 C C . ILE A 1 233 ? -2.087 0.459 11.984 1.00 96.12 233 ILE A C 1
ATOM 1873 O O . ILE A 1 233 ? -1.274 -0.242 12.589 1.00 96.12 233 ILE A O 1
ATOM 1877 N N . VAL A 1 234 ? -2.066 0.609 10.664 1.00 96.88 234 VAL A N 1
ATOM 1878 C CA . VAL A 1 234 ? -1.026 0.085 9.778 1.00 96.88 234 VAL A CA 1
ATOM 1879 C C . VAL A 1 234 ? -0.248 1.263 9.209 1.00 96.88 234 VAL A C 1
ATOM 1881 O O . VAL A 1 234 ? -0.825 2.076 8.494 1.00 96.88 234 VAL A O 1
ATOM 1884 N N . ALA A 1 235 ? 1.046 1.359 9.508 1.00 97.31 235 ALA A N 1
ATOM 1885 C CA . ALA A 1 235 ? 1.906 2.445 9.039 1.00 97.31 235 ALA A CA 1
ATOM 1886 C C . ALA A 1 235 ? 3.008 1.928 8.106 1.00 97.31 235 ALA A C 1
ATOM 1888 O O . ALA A 1 235 ? 3.866 1.148 8.518 1.00 97.31 235 ALA A O 1
ATOM 1889 N N . CYS A 1 236 ? 3.027 2.385 6.855 1.00 95.69 236 CYS A N 1
ATOM 1890 C CA . CYS A 1 236 ? 4.030 1.974 5.872 1.00 95.69 236 CYS A CA 1
ATOM 1891 C C . CYS A 1 236 ? 4.633 3.174 5.141 1.00 95.69 236 CYS A C 1
ATOM 1893 O O . CYS A 1 236 ? 3.970 3.836 4.346 1.00 95.69 236 CYS A O 1
ATOM 1895 N N . GLY A 1 237 ? 5.900 3.487 5.414 1.00 95.19 237 GLY A N 1
ATOM 1896 C CA . GLY A 1 237 ? 6.518 4.719 4.925 1.00 95.19 237 GLY A CA 1
ATOM 1897 C C . GLY A 1 237 ? 7.839 5.059 5.621 1.00 95.19 237 GLY A C 1
ATOM 1898 O O . GLY A 1 237 ? 8.517 4.151 6.105 1.00 95.19 237 GLY A O 1
ATOM 1899 N N . PRO A 1 238 ? 8.230 6.346 5.674 1.00 94.38 238 PRO A N 1
ATOM 1900 C CA . PRO A 1 238 ? 9.449 6.768 6.357 1.00 94.38 238 PRO A CA 1
ATOM 1901 C C . PRO A 1 238 ? 9.345 6.568 7.875 1.00 94.38 238 PRO A C 1
ATOM 1903 O O . PRO A 1 238 ? 8.261 6.646 8.454 1.00 94.38 238 PRO A O 1
ATOM 1906 N N . SER A 1 239 ? 10.491 6.381 8.531 1.00 95.56 239 SER A N 1
ATOM 1907 C CA . SER A 1 239 ? 10.580 6.102 9.971 1.00 95.56 239 SER A CA 1
ATOM 1908 C C . SER A 1 239 ? 9.894 7.146 10.859 1.00 95.56 239 SER A C 1
ATOM 1910 O O . SER A 1 239 ? 9.298 6.776 11.866 1.00 95.56 239 SER A O 1
ATOM 1912 N N . SER A 1 240 ? 9.902 8.426 10.470 1.00 93.88 240 SER A N 1
ATOM 1913 C CA . SER A 1 240 ? 9.189 9.482 11.200 1.00 93.88 240 SER A CA 1
ATOM 1914 C C . SER A 1 240 ? 7.673 9.268 11.198 1.00 93.88 240 SER A C 1
ATOM 1916 O O . SER A 1 240 ? 7.053 9.320 12.247 1.00 93.88 240 SER A O 1
ATOM 1918 N N . LEU A 1 241 ? 7.086 8.932 10.043 1.00 94.88 241 LEU A N 1
ATOM 1919 C CA . LEU A 1 241 ? 5.651 8.651 9.930 1.00 94.88 241 LEU A CA 1
ATOM 1920 C C . LEU A 1 241 ? 5.252 7.432 10.771 1.00 94.88 241 LEU A C 1
ATOM 1922 O O . LEU A 1 241 ? 4.191 7.409 11.392 1.00 94.88 241 LEU A O 1
ATOM 1926 N N . ILE A 1 242 ? 6.110 6.410 10.777 1.00 96.81 242 ILE A N 1
ATOM 1927 C CA . ILE A 1 242 ? 5.909 5.194 11.568 1.00 96.81 242 ILE A CA 1
ATOM 1928 C C . ILE A 1 242 ? 5.956 5.511 13.062 1.00 96.81 242 ILE A C 1
ATOM 1930 O O . ILE A 1 242 ? 5.129 4.987 13.805 1.00 96.81 242 ILE A O 1
ATOM 1934 N N . ALA A 1 243 ? 6.895 6.354 13.497 1.00 96.88 243 ALA A N 1
ATOM 1935 C CA . ALA A 1 243 ? 6.999 6.781 14.887 1.00 96.88 243 ALA A CA 1
ATOM 1936 C C . ALA A 1 243 ? 5.740 7.537 15.337 1.00 96.88 243 ALA A C 1
ATOM 1938 O O . ALA A 1 243 ? 5.154 7.149 16.346 1.00 96.88 243 ALA A O 1
ATOM 1939 N N . ASP A 1 244 ? 5.270 8.505 14.542 1.00 95.62 244 ASP A N 1
ATOM 1940 C CA . ASP A 1 244 ? 4.051 9.273 14.833 1.00 95.62 244 ASP A CA 1
ATOM 1941 C C . ASP A 1 244 ? 2.827 8.345 14.966 1.00 95.62 244 ASP A C 1
ATOM 1943 O O . ASP A 1 244 ? 2.063 8.412 15.928 1.00 95.62 244 ASP A O 1
ATOM 1947 N N . CYS A 1 245 ? 2.652 7.408 14.025 1.00 97.00 245 CYS A N 1
ATOM 1948 C CA . CYS A 1 245 ? 1.540 6.453 14.072 1.00 97.00 245 CYS A CA 1
ATOM 1949 C C . CYS A 1 245 ? 1.636 5.488 15.262 1.00 97.00 245 CYS A C 1
ATOM 1951 O O . CYS A 1 245 ? 0.607 5.059 15.788 1.00 97.00 245 CYS A O 1
ATOM 1953 N N . LYS A 1 246 ? 2.857 5.130 15.677 1.00 97.25 246 LYS A N 1
ATOM 1954 C CA . LYS A 1 246 ? 3.086 4.263 16.832 1.00 97.25 246 LYS A CA 1
ATOM 1955 C C . LYS A 1 246 ? 2.691 4.966 18.129 1.00 97.25 246 LYS A C 1
ATOM 1957 O O . LYS A 1 246 ? 1.973 4.368 18.924 1.00 97.25 246 LYS A O 1
ATOM 1962 N N . GLU A 1 247 ? 3.094 6.221 18.310 1.00 96.69 247 GLU A N 1
ATOM 1963 C CA . GLU A 1 247 ? 2.699 7.034 19.468 1.00 96.69 247 GLU A CA 1
ATOM 1964 C C . GLU A 1 247 ? 1.170 7.129 19.570 1.00 96.69 247 GLU A C 1
ATOM 1966 O O . GLU A 1 247 ? 0.589 6.747 20.585 1.00 96.69 247 GLU A O 1
ATOM 1971 N N . ILE A 1 248 ? 0.499 7.469 18.463 1.00 95.19 248 ILE A N 1
ATOM 1972 C CA . ILE A 1 248 ? -0.971 7.519 18.402 1.00 95.19 248 ILE A CA 1
ATOM 1973 C C . ILE A 1 248 ? -1.591 6.153 18.742 1.00 95.19 248 ILE A C 1
ATOM 1975 O O . ILE A 1 248 ? -2.626 6.083 19.408 1.00 95.19 248 ILE A O 1
ATOM 1979 N N . SER A 1 249 ? -0.975 5.050 18.305 1.00 94.81 249 SER A N 1
ATOM 1980 C CA . SER A 1 249 ? -1.490 3.707 18.595 1.00 94.81 249 SER A CA 1
ATOM 1981 C C . SER A 1 249 ? -1.445 3.351 20.082 1.00 94.81 249 SER A C 1
ATOM 1983 O O . SER A 1 249 ? -2.379 2.728 20.597 1.00 94.81 249 SER A O 1
ATOM 1985 N N . GLU A 1 250 ? -0.391 3.787 20.775 1.00 94.50 250 GLU A N 1
ATOM 1986 C CA . GLU A 1 250 ? -0.207 3.588 22.212 1.00 94.50 250 GLU A CA 1
ATOM 1987 C C . GLU A 1 250 ? -1.206 4.450 22.997 1.00 94.50 250 GLU A C 1
ATOM 1989 O O . GLU A 1 250 ? -1.891 3.944 23.888 1.00 94.50 250 GLU A O 1
ATOM 1994 N N . GLU A 1 251 ? -1.391 5.713 22.601 1.00 92.88 251 GLU A N 1
ATOM 1995 C CA . GLU A 1 251 ? -2.372 6.620 23.213 1.00 92.88 251 GLU A CA 1
ATOM 1996 C C . GLU A 1 251 ? -3.818 6.124 23.067 1.00 92.88 251 GLU A C 1
ATOM 1998 O O . GLU A 1 251 ? -4.618 6.189 24.008 1.00 92.88 251 GLU A O 1
ATOM 2003 N N . LYS A 1 252 ? -4.177 5.614 21.882 1.00 90.19 252 LYS A N 1
ATOM 2004 C CA . LYS A 1 252 ? -5.545 5.166 21.569 1.00 90.19 252 LYS A CA 1
ATOM 2005 C C . LYS A 1 252 ? -5.798 3.692 21.909 1.00 90.19 252 LYS A C 1
ATOM 2007 O O . LYS A 1 252 ? -6.915 3.213 21.692 1.00 90.19 252 LYS A O 1
ATOM 2012 N N . ASN A 1 253 ? -4.810 2.997 22.484 1.00 90.94 253 ASN A N 1
ATOM 2013 C CA . ASN A 1 253 ? -4.857 1.574 22.836 1.00 90.94 253 ASN A CA 1
ATOM 2014 C C . ASN A 1 253 ? -5.321 0.693 21.664 1.00 90.94 253 ASN A C 1
ATOM 2016 O O . ASN A 1 253 ? -6.324 -0.011 21.763 1.00 90.94 253 ASN A O 1
ATOM 2020 N N . CYS A 1 254 ? -4.628 0.736 20.530 1.00 91.44 254 CYS A N 1
ATOM 2021 C CA . CYS A 1 254 ? -4.944 -0.118 19.384 1.00 91.44 254 CYS A CA 1
ATOM 2022 C C . CYS A 1 254 ? -3.750 -0.969 18.952 1.00 91.44 254 CYS A C 1
ATOM 2024 O O . CYS A 1 254 ? -2.603 -0.703 19.304 1.00 91.44 254 CYS A O 1
ATOM 2026 N N . GLN A 1 255 ? -4.026 -2.006 18.167 1.00 94.25 255 GLN A N 1
ATOM 2027 C CA . GLN A 1 255 ? -2.986 -2.810 17.544 1.00 94.25 255 GLN A CA 1
ATOM 2028 C C . GLN A 1 255 ? -2.232 -1.981 16.503 1.00 94.25 255 GLN A C 1
ATOM 2030 O O . GLN A 1 255 ? -2.816 -1.161 15.788 1.00 94.25 255 GLN A O 1
ATOM 2035 N N . PHE A 1 256 ? -0.930 -2.228 16.403 1.00 95.06 256 PHE A N 1
ATOM 2036 C CA . PHE A 1 256 ? -0.044 -1.508 15.504 1.00 95.06 256 PHE A CA 1
ATOM 2037 C C . PHE A 1 256 ? 0.771 -2.479 14.664 1.00 95.06 256 PHE A C 1
ATOM 2039 O O . PHE A 1 256 ? 1.376 -3.421 15.182 1.00 95.06 256 PHE A O 1
ATOM 2046 N N . PHE A 1 257 ? 0.809 -2.221 13.365 1.00 95.69 257 PHE A N 1
ATOM 2047 C CA . PHE A 1 257 ? 1.712 -2.883 12.440 1.00 95.69 257 PHE A CA 1
ATOM 2048 C C . PHE A 1 257 ? 2.445 -1.826 11.623 1.00 95.69 257 PHE A C 1
ATOM 2050 O O . PHE A 1 257 ? 1.848 -0.833 11.203 1.00 95.69 257 PHE A O 1
ATOM 2057 N N . SER A 1 258 ? 3.728 -2.052 11.355 1.00 95.31 258 SER A N 1
ATOM 2058 C CA . SER A 1 258 ? 4.482 -1.167 10.487 1.00 95.31 258 SER A CA 1
ATOM 2059 C C . SER A 1 258 ? 5.494 -1.877 9.612 1.00 95.31 258 SER A C 1
ATOM 2061 O O . SER A 1 258 ? 6.001 -2.951 9.935 1.00 95.31 258 SER A O 1
ATOM 2063 N N . GLU A 1 259 ? 5.803 -1.227 8.497 1.00 94.50 259 GLU A N 1
ATOM 2064 C CA . GLU A 1 259 ? 6.891 -1.604 7.609 1.00 94.50 259 GLU A CA 1
ATOM 2065 C C . GLU A 1 259 ? 7.576 -0.337 7.096 1.00 94.50 259 GLU A C 1
ATOM 2067 O O . GLU A 1 259 ? 6.924 0.610 6.654 1.00 94.50 259 GLU A O 1
ATOM 2072 N N . GLU A 1 260 ? 8.902 -0.301 7.179 1.00 93.00 260 GLU A N 1
ATOM 2073 C CA . GLU A 1 260 ? 9.676 0.862 6.765 1.00 93.00 260 GLU A CA 1
ATOM 2074 C C . GLU A 1 260 ? 9.966 0.837 5.262 1.00 93.00 260 GLU A C 1
ATOM 2076 O O . GLU A 1 260 ? 10.497 -0.133 4.727 1.00 93.00 260 GLU A O 1
ATOM 2081 N N . TYR A 1 261 ? 9.657 1.951 4.599 1.00 87.19 261 TYR A N 1
ATOM 2082 C CA . TYR A 1 261 ? 9.950 2.199 3.190 1.00 87.19 261 TYR A CA 1
ATOM 2083 C C . TYR A 1 261 ? 10.898 3.405 3.099 1.00 87.19 261 TYR A C 1
ATOM 2085 O O . TYR A 1 261 ? 10.479 4.524 2.793 1.00 87.19 261 TYR A O 1
ATOM 2093 N N . SER A 1 262 ? 12.178 3.191 3.416 1.00 67.50 262 SER A N 1
ATOM 2094 C CA . SER A 1 262 ? 13.248 4.198 3.360 1.00 67.50 262 SER A CA 1
ATOM 2095 C C . SER A 1 262 ? 14.169 3.956 2.160 1.00 67.50 262 SER A C 1
ATOM 2097 O O . SER A 1 262 ? 15.275 3.432 2.280 1.00 67.50 262 SER A O 1
ATOM 2099 N N . PHE A 1 263 ? 13.695 4.330 0.969 1.00 58.91 263 PHE A N 1
ATOM 2100 C CA . PHE A 1 263 ? 14.459 4.241 -0.284 1.00 58.91 263 PHE A CA 1
ATOM 2101 C C . PHE A 1 263 ? 14.493 5.583 -1.006 1.00 58.91 263 PHE A C 1
ATOM 2103 O O . PHE A 1 263 ? 13.471 6.310 -0.952 1.00 58.91 263 PHE A O 1
#

Organism: NCBI:txid52247

InterPro domains:
  IPR013112 FAD-binding 8 [PF08022] (9-71)
  IPR013121 Ferric reductase, NAD binding domain [PF08030] (100-248)
  IPR039261 Ferredoxin-NADP reductase (FNR), nucleotide-binding domain [G3DSA:3.40.50.80] (94-263)
  IPR039261 Ferredoxin-NADP reductase (FNR), nucleotide-binding domain [SSF52343] (98-254)

Radius of gyration: 18.54 Å; chains: 1; bounding box: 50×49×46 Å

Sequence (263 aa):
MTEIIEQPGSDYLIVKFPKSILPEQYLPACHVRIGLNKWSPIFLFTPSHPYTVSTTYEDRNLLSSLIIKKTRFQLEPFETYSIQPNFKSSLDLNFFKTAENACIVCGGAGISLGLGLFEYFKRCIVVDSRDIKLRLIWITRNEEDLYILKELNVTGVEVFITSGTASEDYAIEVAPDDVESGIPLTELENDLESINTYEQKFENVAVVGKRPKLDIMLEKTLSKTFDYANKWIVACGPSSLIADCKEISEEKNCQFFSEEYSF

Secondary structure (DSSP, 8-state):
--EEEE-TT-SEEEEEEEGGGS-SS--TT-EEEEES-TTSGGGGGS--EEEEB-S-TT-S-SEEEEEEE--SS-PPTT---EEEEEEPPSS-HHHHHH-SEEEEEEEGGGHHHHHHHHHHHHHHHHTS----EEEEEEEES-GGGGHHHHHTT--SEEEEE--S---S---B---SS-GGGSEEGGGGS-------TTGGGS--EEEES--B-HHHHHHHHHTS-S-GGGEEEEEEE-HHHHHHHHHHHHHTT-EEEEEE---

Foldseek 3Di:
DWDWDDFPPDQKIKIKDFCVLEDLDADFFWKKWKDADPPDPCRVVTDTDIWTFLAESPDPDRITITIGGDDPDDDDPPGDIDIGYDDHPPDDPVLLVQAQFEEEEEEDRLSSSQNRVQVSVVCCCVPVVRNHLYAAEYEYADPSNCVVCVVVVPFQYEYEHAHDPDDPDDADDDDPVCLVQWDFPVNVDPDDDDDDPVRVNTTYTYDYNHDHPCLNNLCVRQPPDPDQANHEYEYEEAPVSLVVSVVSCVVSSHHYHYDYDDD

pLDDT: mean 82.41, std 15.72, range [38.94, 97.75]